Protein AF-A0A849BK76-F1 (afdb_monomer_lite)

Structure (mmCIF, N/CA/C/O backbone):
data_AF-A0A849BK76-F1
#
_entry.id   AF-A0A849BK76-F1
#
loop_
_atom_site.group_PDB
_atom_site.id
_atom_site.type_symbol
_atom_site.label_atom_id
_atom_site.label_alt_id
_atom_site.label_comp_id
_atom_site.label_asym_id
_atom_site.label_entity_id
_atom_site.label_seq_id
_atom_site.pdbx_PDB_ins_code
_atom_site.Cartn_x
_atom_site.Cartn_y
_atom_site.Cartn_z
_atom_site.occupancy
_atom_site.B_iso_or_equiv
_atom_site.auth_seq_id
_atom_site.auth_comp_id
_atom_site.auth_asym_id
_atom_site.auth_atom_id
_atom_site.pdbx_PDB_model_num
ATOM 1 N N . MET A 1 1 ? 75.165 -48.155 9.074 1.00 45.19 1 MET A N 1
ATOM 2 C CA . MET A 1 1 ? 73.741 -47.891 8.763 1.00 45.19 1 MET A CA 1
ATOM 3 C C . MET A 1 1 ? 73.316 -46.591 9.439 1.00 45.19 1 MET A C 1
ATOM 5 O O . MET A 1 1 ? 73.357 -46.555 10.665 1.00 45.19 1 MET A O 1
ATOM 9 N N . PRO A 1 2 ? 72.957 -45.522 8.706 1.00 49.59 2 PRO A N 1
ATOM 10 C CA . PRO A 1 2 ? 72.383 -44.323 9.306 1.00 49.59 2 PRO A CA 1
ATOM 11 C C . PRO A 1 2 ? 70.874 -44.505 9.541 1.00 49.59 2 PRO A C 1
ATOM 13 O O . PRO A 1 2 ? 70.156 -45.048 8.704 1.00 49.59 2 PRO A O 1
ATOM 16 N N . ARG A 1 3 ? 70.403 -44.076 10.715 1.00 56.19 3 ARG A N 1
ATOM 17 C CA . ARG A 1 3 ? 68.996 -44.125 11.145 1.00 56.19 3 ARG A CA 1
ATOM 18 C C . ARG A 1 3 ? 68.209 -43.025 10.409 1.00 56.19 3 ARG A C 1
ATOM 20 O O . ARG A 1 3 ? 68.669 -41.883 10.438 1.00 56.19 3 ARG A O 1
ATOM 27 N N . PRO A 1 4 ? 67.039 -43.298 9.802 1.00 54.47 4 PRO A N 1
ATOM 28 C CA . PRO A 1 4 ? 66.256 -42.246 9.165 1.00 54.47 4 PRO A CA 1
ATOM 29 C C . PRO A 1 4 ? 65.743 -41.271 10.229 1.00 54.47 4 PRO A C 1
ATOM 31 O O . PRO A 1 4 ? 65.090 -41.655 11.206 1.00 54.47 4 PRO A O 1
ATOM 34 N N . THR A 1 5 ? 66.077 -39.996 10.055 1.00 56.41 5 THR A N 1
ATOM 35 C CA . THR A 1 5 ? 65.633 -38.910 10.919 1.00 56.41 5 THR A CA 1
ATOM 36 C C . THR A 1 5 ? 64.123 -38.718 10.723 1.00 56.41 5 THR A C 1
ATOM 38 O O . THR A 1 5 ? 63.630 -38.492 9.622 1.00 56.41 5 THR A O 1
ATOM 41 N N . ARG A 1 6 ? 63.358 -38.808 11.821 1.00 59.00 6 ARG A N 1
ATOM 42 C CA . ARG A 1 6 ? 61.893 -38.620 11.881 1.00 59.00 6 ARG A CA 1
ATOM 43 C C . ARG A 1 6 ? 61.387 -37.170 12.144 1.00 59.00 6 ARG A C 1
ATOM 45 O O . ARG A 1 6 ? 60.250 -37.048 12.601 1.00 59.00 6 ARG A O 1
ATOM 52 N N . PRO A 1 7 ? 62.124 -36.051 11.939 1.00 55.03 7 PRO A N 1
ATOM 53 C CA . PRO A 1 7 ? 61.606 -34.737 12.325 1.00 55.03 7 PRO A CA 1
ATOM 54 C C . PRO A 1 7 ? 60.632 -34.148 11.293 1.00 55.03 7 PRO A C 1
ATOM 56 O O . PRO A 1 7 ? 59.731 -33.409 11.678 1.00 55.03 7 PRO A O 1
ATOM 59 N N . ALA A 1 8 ? 60.762 -34.489 10.006 1.00 57.75 8 ALA A N 1
ATOM 60 C CA . ALA A 1 8 ? 59.938 -33.906 8.942 1.00 57.75 8 ALA A CA 1
ATOM 61 C C . ALA A 1 8 ? 58.469 -34.365 9.008 1.00 57.75 8 ALA A C 1
ATOM 63 O O . ALA A 1 8 ? 57.562 -33.542 8.939 1.00 57.75 8 ALA A O 1
ATOM 64 N N . ALA A 1 9 ? 58.230 -35.660 9.250 1.00 57.16 9 ALA A N 1
ATOM 65 C CA . ALA A 1 9 ? 56.880 -36.224 9.326 1.00 57.16 9 ALA A CA 1
ATOM 66 C C . ALA A 1 9 ? 56.065 -35.688 10.520 1.00 57.16 9 ALA A C 1
ATOM 68 O O . ALA A 1 9 ? 54.867 -35.453 10.401 1.00 57.16 9 ALA A O 1
ATOM 69 N N . ARG A 1 10 ? 56.717 -35.435 11.665 1.00 58.28 10 ARG A N 1
ATOM 70 C CA . ARG A 1 10 ? 56.058 -34.848 12.847 1.00 58.28 10 ARG A CA 1
ATOM 71 C C . ARG A 1 10 ? 55.691 -33.378 12.644 1.00 58.28 10 ARG A C 1
ATOM 73 O O . ARG A 1 10 ? 54.648 -32.948 13.120 1.00 58.28 10 ARG A O 1
ATOM 80 N N . ARG A 1 11 ? 56.527 -32.622 11.926 1.00 59.53 11 ARG A N 1
ATOM 81 C CA . ARG A 1 11 ? 56.252 -31.217 11.588 1.00 59.53 11 ARG A CA 1
ATOM 82 C C . ARG A 1 11 ? 55.105 -31.093 10.584 1.00 59.53 11 ARG A C 1
ATOM 84 O O . ARG A 1 11 ? 54.239 -30.253 10.780 1.00 59.53 11 ARG A O 1
ATOM 91 N N . ALA A 1 12 ? 55.051 -31.968 9.580 1.00 61.03 12 ALA A N 1
ATOM 92 C CA . ALA A 1 12 ? 53.946 -32.003 8.621 1.00 61.03 12 ALA A CA 1
ATOM 93 C C . ALA A 1 12 ? 52.601 -32.344 9.292 1.00 61.03 12 ALA A C 1
ATOM 95 O O . ALA A 1 12 ? 51.606 -31.668 9.049 1.00 61.03 12 ALA A O 1
ATOM 96 N N . ALA A 1 13 ? 52.581 -33.328 10.199 1.00 61.16 13 ALA A N 1
ATOM 97 C CA . ALA A 1 13 ? 51.371 -33.690 10.940 1.00 61.16 13 ALA A CA 1
ATOM 98 C C . ALA A 1 13 ? 50.849 -32.544 11.830 1.00 61.16 13 ALA A C 1
ATOM 100 O O . ALA A 1 13 ? 49.643 -32.329 11.908 1.00 61.16 13 ALA A O 1
ATOM 101 N N . ALA A 1 14 ? 51.747 -31.779 12.459 1.00 62.66 14 ALA A N 1
ATOM 102 C CA . ALA A 1 14 ? 51.371 -30.633 13.287 1.00 62.66 14 ALA A CA 1
ATOM 103 C C . ALA A 1 14 ? 50.731 -29.491 12.473 1.00 62.66 14 ALA A C 1
ATOM 105 O O . ALA A 1 14 ? 49.788 -28.863 12.945 1.00 62.66 14 ALA A O 1
ATOM 106 N N . VAL A 1 15 ? 51.198 -29.253 11.242 1.00 68.25 15 VAL A N 1
ATOM 107 C CA . VAL A 1 15 ? 50.631 -28.225 10.350 1.00 68.25 15 VAL A CA 1
ATOM 108 C C . VAL A 1 15 ? 49.224 -28.602 9.881 1.00 68.25 15 VAL A C 1
ATOM 110 O O . VAL A 1 15 ? 48.335 -27.757 9.892 1.00 68.25 15 VAL A O 1
ATOM 113 N N . VAL A 1 16 ? 48.992 -29.872 9.532 1.00 68.06 16 VAL A N 1
ATOM 114 C CA . VAL A 1 16 ? 47.664 -30.349 9.102 1.00 68.06 16 VAL A CA 1
ATOM 115 C C . VAL A 1 16 ? 46.641 -30.263 10.240 1.00 68.06 16 VAL A C 1
ATOM 117 O O . VAL A 1 16 ? 45.520 -29.812 10.023 1.00 68.06 16 VAL A O 1
ATOM 120 N N . LEU A 1 17 ? 47.033 -30.631 11.464 1.00 63.47 17 LEU A N 1
ATOM 121 C CA . LEU A 1 17 ? 46.175 -30.510 12.650 1.00 63.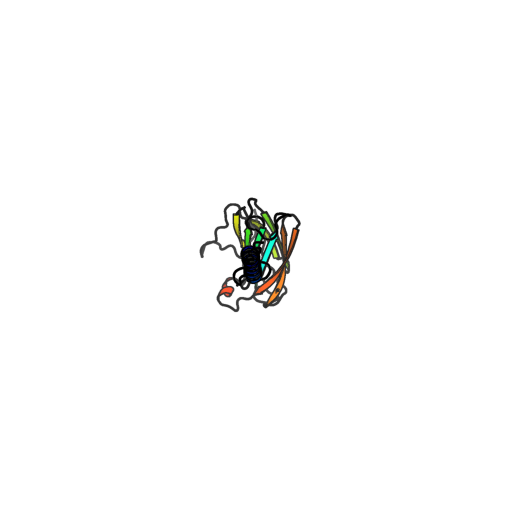47 17 LEU A CA 1
ATOM 122 C C . LEU A 1 17 ? 45.847 -29.051 12.992 1.00 63.47 17 LEU A C 1
ATOM 124 O O . LEU A 1 17 ? 44.704 -28.751 13.327 1.00 63.47 17 LEU A O 1
ATOM 128 N N . ALA A 1 18 ? 46.820 -28.145 12.875 1.00 63.69 18 ALA A N 1
ATOM 129 C CA . ALA A 1 18 ? 46.593 -26.720 13.100 1.00 63.69 18 ALA A CA 1
ATOM 130 C C . ALA A 1 18 ? 45.642 -26.117 12.051 1.00 63.69 18 ALA A C 1
ATOM 132 O O . ALA A 1 18 ? 44.737 -25.368 12.411 1.00 63.69 18 ALA A O 1
ATOM 133 N N . ALA A 1 19 ? 45.794 -26.485 10.775 1.00 61.53 19 ALA A N 1
ATOM 134 C CA . ALA A 1 19 ? 44.896 -26.039 9.713 1.00 61.53 19 ALA A CA 1
ATOM 135 C C . ALA A 1 19 ? 43.460 -26.551 9.925 1.00 61.53 19 ALA A C 1
ATOM 137 O O . ALA A 1 19 ? 42.519 -25.766 9.865 1.00 61.53 19 ALA A O 1
ATOM 138 N N . ALA A 1 20 ? 43.290 -27.834 10.266 1.00 61.75 20 ALA A N 1
ATOM 139 C CA . ALA A 1 20 ? 41.974 -28.412 10.541 1.00 61.75 20 ALA A CA 1
ATOM 140 C C . ALA A 1 20 ? 41.281 -27.766 11.756 1.00 61.75 20 ALA A C 1
ATOM 142 O O . ALA A 1 20 ? 40.073 -27.536 11.724 1.00 61.75 20 ALA A O 1
ATOM 143 N N . ALA A 1 21 ? 42.036 -27.429 12.808 1.00 60.88 21 ALA A N 1
ATOM 144 C CA . ALA A 1 21 ? 41.497 -26.760 13.991 1.00 60.88 21 ALA A CA 1
ATOM 145 C C . ALA A 1 21 ? 41.017 -25.326 13.697 1.00 60.88 21 ALA A C 1
ATOM 147 O O . ALA A 1 21 ? 39.977 -24.921 14.209 1.00 60.88 21 ALA A O 1
ATOM 148 N N . VAL A 1 22 ? 41.734 -24.579 12.847 1.00 61.94 22 VAL A N 1
ATOM 149 C CA . VAL A 1 22 ? 41.325 -23.230 12.411 1.00 61.94 22 VAL A CA 1
ATOM 150 C C . VAL A 1 22 ? 40.095 -23.288 11.499 1.00 61.94 22 VAL A C 1
ATOM 152 O O . VAL A 1 22 ? 39.188 -22.472 11.639 1.00 61.94 22 VAL A O 1
ATOM 155 N N . SER A 1 23 ? 40.010 -24.277 10.604 1.00 61.38 23 SER A N 1
ATOM 156 C CA . SER A 1 23 ? 38.833 -24.460 9.744 1.00 61.38 23 SER A CA 1
ATOM 157 C C . SER A 1 23 ? 37.579 -24.869 10.528 1.00 61.38 23 SER A C 1
ATOM 159 O O . SER A 1 23 ? 36.482 -24.441 10.183 1.00 61.38 23 SER A O 1
ATOM 161 N N . ALA A 1 24 ? 37.726 -25.658 11.599 1.00 60.69 24 ALA A N 1
ATOM 162 C CA . ALA A 1 24 ? 36.603 -26.086 12.435 1.00 60.69 24 ALA A CA 1
ATOM 163 C C . ALA A 1 24 ? 36.059 -24.971 13.349 1.00 60.69 24 ALA A C 1
ATOM 165 O O . ALA A 1 24 ? 34.860 -24.946 13.616 1.00 60.69 24 ALA A O 1
ATOM 166 N N . SER A 1 25 ? 36.898 -24.036 13.813 1.00 57.97 25 SER A N 1
ATOM 167 C CA . SER A 1 25 ? 36.452 -22.922 14.668 1.00 57.97 25 SER A CA 1
ATOM 168 C C . SER A 1 25 ? 35.897 -21.726 13.889 1.00 57.97 25 SER A C 1
ATOM 170 O O . SER A 1 25 ? 35.077 -20.985 14.426 1.00 57.97 25 SER A O 1
ATOM 172 N N . ALA A 1 26 ? 36.281 -21.555 12.621 1.00 58.09 26 ALA A N 1
ATOM 173 C CA . ALA A 1 26 ? 35.718 -20.521 11.750 1.00 58.09 26 ALA A CA 1
ATOM 174 C C . ALA A 1 26 ? 34.307 -20.863 11.223 1.00 58.09 26 ALA A C 1
ATOM 176 O O . ALA A 1 26 ? 33.608 -19.982 10.729 1.00 58.09 26 ALA A O 1
ATOM 177 N N . GLY A 1 27 ? 33.861 -22.119 11.341 1.00 52.53 27 GLY A N 1
ATOM 178 C CA . GLY A 1 27 ? 32.599 -22.586 10.755 1.00 52.53 27 GLY A CA 1
ATOM 179 C C . GLY A 1 27 ? 31.324 -21.972 11.349 1.00 52.53 27 GLY A C 1
ATOM 180 O O . GLY A 1 27 ? 30.325 -21.876 10.643 1.00 52.53 27 GLY A O 1
ATOM 181 N N . CYS A 1 28 ? 31.339 -21.520 12.608 1.00 57.03 28 CYS A N 1
ATOM 182 C CA . CYS A 1 28 ? 30.125 -21.021 13.273 1.00 57.03 28 CYS A CA 1
ATOM 183 C C . CYS A 1 28 ? 29.917 -19.501 13.171 1.00 57.03 28 CYS A C 1
ATOM 185 O O . CYS A 1 28 ? 28.811 -19.038 13.416 1.00 57.03 28 CYS A O 1
ATOM 187 N N . ALA A 1 29 ? 30.948 -18.721 12.832 1.00 53.56 29 ALA A N 1
ATOM 188 C CA . ALA A 1 29 ? 30.872 -17.253 12.843 1.00 53.56 29 ALA A CA 1
ATOM 189 C C . ALA A 1 29 ? 30.749 -16.619 11.446 1.00 53.56 29 ALA A C 1
ATOM 191 O O . ALA A 1 29 ? 30.601 -15.406 11.343 1.00 53.56 29 ALA A O 1
ATOM 192 N N . VAL A 1 30 ? 30.865 -17.413 10.375 1.00 52.59 30 VAL A N 1
ATOM 193 C CA . VAL A 1 30 ? 31.071 -16.891 9.008 1.00 52.59 30 VAL A CA 1
ATOM 194 C C . VAL A 1 30 ? 30.042 -17.425 8.006 1.00 52.59 30 VAL A C 1
ATOM 196 O O . VAL A 1 30 ? 30.068 -17.049 6.840 1.00 52.59 30 VAL A O 1
ATOM 199 N N . SER A 1 31 ? 29.115 -18.289 8.428 1.00 50.88 31 SER A N 1
ATOM 200 C CA . SER A 1 31 ? 28.032 -18.716 7.543 1.00 50.88 31 SER A CA 1
ATOM 201 C C . SER A 1 31 ? 26.845 -17.751 7.674 1.00 50.88 31 SER A C 1
ATOM 203 O O . SER A 1 31 ? 26.227 -17.722 8.744 1.00 50.88 31 SER A O 1
ATOM 205 N N . PRO A 1 32 ? 26.480 -17.003 6.611 1.00 54.31 32 PRO A N 1
ATOM 206 C CA . PRO A 1 32 ? 25.299 -16.130 6.613 1.00 54.31 32 PRO A CA 1
ATOM 207 C C . PRO A 1 32 ? 23.989 -16.910 6.823 1.00 54.31 32 PRO A C 1
ATOM 209 O O . PRO A 1 32 ? 22.949 -16.325 7.087 1.00 54.31 32 PRO A O 1
ATOM 212 N N . VAL A 1 33 ? 24.041 -18.245 6.757 1.00 55.06 33 VAL A N 1
ATOM 213 C CA . VAL A 1 33 ? 22.895 -19.140 6.959 1.00 55.06 33 VAL A CA 1
ATOM 214 C C . VAL A 1 33 ? 22.551 -19.343 8.442 1.00 55.06 33 VAL A C 1
ATOM 216 O O . VAL A 1 33 ? 21.410 -19.653 8.762 1.00 55.06 33 VAL A O 1
ATOM 219 N N . VAL A 1 34 ? 23.512 -19.196 9.363 1.00 57.00 34 VAL A N 1
ATOM 220 C CA . VAL A 1 34 ? 23.305 -19.463 10.809 1.00 57.00 34 VAL A CA 1
ATOM 221 C C . VAL A 1 34 ? 23.488 -18.241 11.703 1.00 57.00 34 VAL A C 1
ATOM 223 O O . VAL A 1 34 ? 23.066 -18.278 12.855 1.00 57.00 34 VAL A O 1
ATOM 226 N N . ASN A 1 35 ? 24.078 -17.160 11.193 1.00 55.25 35 ASN A N 1
ATOM 227 C CA . ASN A 1 35 ? 24.248 -15.914 11.932 1.00 55.25 35 ASN A CA 1
ATOM 228 C C . ASN A 1 35 ? 23.687 -14.745 11.119 1.00 55.25 35 ASN A C 1
ATOM 230 O O . ASN A 1 35 ? 24.451 -13.949 10.578 1.00 55.25 35 ASN A O 1
ATOM 234 N N . GLN A 1 36 ? 22.358 -14.662 11.023 1.00 54.59 36 GLN A N 1
ATOM 235 C CA . GLN A 1 36 ? 21.715 -13.415 10.615 1.00 54.59 36 GLN A CA 1
ATOM 236 C C . GLN A 1 36 ? 22.032 -12.369 11.682 1.00 54.59 36 GLN A C 1
ATOM 238 O O . GLN A 1 36 ? 21.750 -12.576 12.869 1.00 54.59 36 GLN A O 1
ATOM 243 N N . PHE A 1 37 ? 22.658 -11.260 11.294 1.00 60.66 37 PHE A N 1
ATOM 244 C CA . PHE A 1 37 ? 22.825 -10.158 12.231 1.00 60.66 37 PHE A CA 1
ATOM 245 C C . PHE A 1 37 ? 21.435 -9.596 12.542 1.00 60.66 37 PHE A C 1
ATOM 247 O O . PHE A 1 37 ? 20.620 -9.412 11.644 1.00 60.66 37 PHE A O 1
ATOM 254 N N . SER A 1 38 ? 21.143 -9.292 13.810 1.00 60.28 38 SER A N 1
ATOM 255 C CA . SER A 1 38 ? 19.824 -8.767 14.210 1.00 60.28 38 SER A CA 1
ATOM 256 C C . SER A 1 38 ? 19.429 -7.473 13.475 1.00 60.28 38 SER A C 1
ATOM 258 O O . SER A 1 38 ? 18.262 -7.102 13.500 1.00 60.28 38 SER A O 1
ATOM 260 N N . THR A 1 39 ? 20.385 -6.785 12.845 1.00 63.16 39 THR A N 1
ATOM 261 C CA . THR A 1 39 ? 20.191 -5.584 12.018 1.00 63.16 39 THR A CA 1
ATOM 262 C C . THR A 1 39 ? 19.798 -5.878 10.568 1.00 63.16 39 THR A C 1
ATOM 264 O O . THR A 1 39 ? 19.429 -4.955 9.855 1.00 63.16 39 THR A O 1
ATOM 267 N N . GLU A 1 40 ? 19.918 -7.126 10.113 1.00 65.56 40 GLU A N 1
ATOM 268 C CA . GLU A 1 40 ? 19.526 -7.568 8.764 1.00 65.56 40 GLU A CA 1
ATOM 269 C C . GLU A 1 40 ? 18.094 -8.117 8.733 1.00 65.56 40 GLU A C 1
ATOM 271 O O . GLU A 1 40 ? 17.515 -8.258 7.658 1.00 65.56 40 GLU A O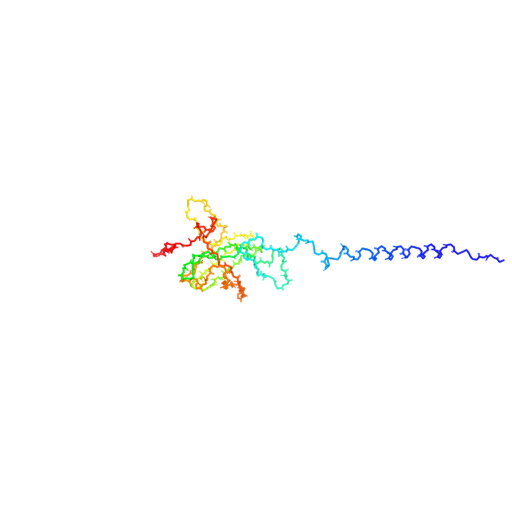 1
ATOM 276 N N . LEU A 1 41 ? 17.512 -8.398 9.907 1.00 65.81 41 LEU A N 1
ATOM 277 C CA . LEU A 1 41 ? 16.113 -8.786 10.037 1.00 65.81 41 LEU A CA 1
ATOM 278 C C . LEU A 1 41 ? 15.228 -7.626 9.575 1.00 65.81 41 LEU A C 1
ATOM 280 O O . LEU A 1 41 ? 15.093 -6.618 10.271 1.00 65.81 41 LEU A O 1
ATOM 284 N N . GLN A 1 42 ? 14.626 -7.787 8.397 1.00 62.84 42 GLN A N 1
ATOM 285 C CA . GLN A 1 42 ? 13.631 -6.864 7.869 1.00 62.84 42 GLN A CA 1
ATOM 286 C C . GLN A 1 42 ? 12.373 -6.966 8.740 1.00 62.84 42 GLN A C 1
ATOM 288 O O . GLN A 1 42 ? 11.560 -7.875 8.603 1.00 62.84 42 GLN A O 1
ATOM 293 N N . TYR A 1 43 ? 12.251 -6.053 9.698 1.00 66.94 43 TYR A N 1
ATOM 294 C CA . TYR A 1 43 ? 11.035 -5.824 10.470 1.00 66.94 43 TYR A CA 1
ATOM 295 C C . TYR A 1 43 ? 10.429 -4.486 10.037 1.00 66.94 43 TYR A C 1
ATOM 297 O O . TYR A 1 43 ? 11.150 -3.597 9.586 1.00 66.94 43 TYR A O 1
ATOM 305 N N . ALA A 1 44 ? 9.111 -4.334 10.166 1.00 67.25 44 ALA A N 1
ATOM 306 C CA . ALA A 1 44 ? 8.420 -3.062 9.993 1.00 67.25 44 ALA A CA 1
ATOM 307 C C . ALA A 1 44 ? 8.317 -2.355 11.354 1.00 67.25 44 ALA A C 1
ATOM 309 O O . ALA A 1 44 ? 7.394 -2.653 12.106 1.00 67.25 44 ALA A O 1
ATOM 310 N N . PRO A 1 45 ? 9.231 -1.434 11.730 1.00 72.44 45 PRO A N 1
ATOM 311 C CA . PRO A 1 45 ? 9.115 -0.665 12.970 1.00 72.44 45 PRO A CA 1
ATOM 312 C C . PRO A 1 45 ? 8.059 0.447 12.853 1.00 72.44 45 PRO A C 1
ATOM 314 O O . PRO A 1 45 ? 8.295 1.578 13.269 1.00 72.44 45 PRO A O 1
ATOM 317 N N . SER A 1 46 ? 6.921 0.140 12.238 1.00 83.12 46 SER A N 1
ATOM 318 C CA . SER A 1 46 ? 5.825 1.064 11.980 1.00 83.12 46 SER A CA 1
ATOM 319 C C . SER A 1 46 ? 4.488 0.382 12.251 1.00 83.12 46 SER A C 1
ATOM 321 O O . SER A 1 46 ? 4.435 -0.842 12.365 1.00 83.12 46 SER A O 1
ATOM 323 N N . ASP A 1 47 ? 3.430 1.178 12.367 1.00 89.75 47 ASP A N 1
ATOM 324 C CA . ASP A 1 47 ? 2.086 0.672 12.657 1.00 89.75 47 ASP A CA 1
ATOM 325 C C . ASP A 1 47 ? 1.425 0.049 11.415 1.00 89.75 47 ASP A C 1
ATOM 327 O O . ASP A 1 47 ? 0.495 -0.746 11.544 1.00 89.75 47 ASP A O 1
ATOM 331 N N . GLY A 1 48 ? 1.915 0.379 10.215 1.00 91.62 48 GLY A N 1
ATOM 332 C CA . GLY A 1 48 ? 1.513 -0.245 8.961 1.00 91.62 48 GLY A CA 1
ATOM 333 C C . GLY A 1 48 ? 2.386 -1.428 8.550 1.00 91.62 48 GLY A C 1
ATOM 334 O O . GLY A 1 48 ? 3.496 -1.648 9.042 1.00 91.62 48 GLY A O 1
ATOM 335 N N . VAL A 1 49 ? 1.885 -2.181 7.578 1.00 93.38 49 VAL A N 1
ATOM 336 C CA . VAL A 1 49 ? 2.549 -3.372 7.039 1.00 93.38 49 VAL A CA 1
ATOM 337 C C . VAL A 1 49 ? 3.442 -3.034 5.844 1.00 93.38 49 VAL A C 1
ATOM 339 O O . VAL A 1 49 ? 3.328 -1.979 5.215 1.00 93.38 49 VAL A O 1
ATOM 342 N N . GLN A 1 50 ? 4.380 -3.929 5.545 1.00 91.88 50 GLN A N 1
ATOM 343 C CA . GLN A 1 50 ? 5.243 -3.847 4.369 1.00 91.88 50 GLN A CA 1
ATOM 344 C C . GLN A 1 50 ? 4.984 -5.052 3.470 1.00 91.88 50 GLN A C 1
ATOM 346 O O . GLN A 1 50 ? 4.784 -6.160 3.963 1.00 91.88 50 GLN A O 1
ATOM 351 N N . ALA A 1 51 ? 5.035 -4.833 2.162 1.00 91.25 51 ALA A N 1
ATOM 352 C CA . ALA A 1 51 ? 4.967 -5.883 1.155 1.00 91.25 51 ALA A CA 1
ATOM 353 C C . ALA A 1 51 ? 5.837 -5.491 -0.050 1.00 91.25 51 ALA A C 1
ATOM 355 O O . ALA A 1 51 ? 6.435 -4.407 -0.068 1.00 91.25 51 ALA A O 1
ATOM 356 N N . TYR A 1 52 ? 5.948 -6.362 -1.046 1.00 90.00 52 TYR A N 1
ATOM 357 C CA . TYR A 1 52 ? 6.633 -6.037 -2.293 1.00 90.00 52 TYR A CA 1
ATOM 358 C C . TYR A 1 52 ? 6.116 -6.879 -3.458 1.00 90.00 52 TYR A C 1
ATOM 360 O O . TYR A 1 52 ? 5.639 -7.996 -3.264 1.00 90.00 52 TYR A O 1
ATOM 368 N N . PHE A 1 53 ? 6.267 -6.339 -4.664 1.00 86.44 53 PHE A N 1
ATOM 369 C CA 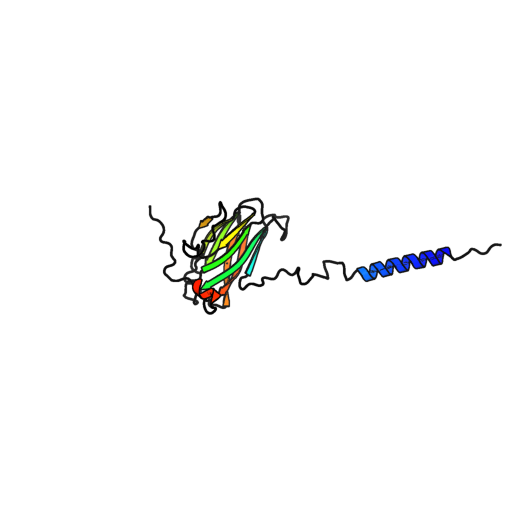. PHE A 1 53 ? 6.157 -7.068 -5.920 1.00 86.44 53 PHE A CA 1
ATOM 370 C C . PHE A 1 53 ? 7.551 -7.265 -6.510 1.00 86.44 53 PHE A C 1
ATOM 372 O O . PHE A 1 53 ? 8.246 -6.267 -6.724 1.00 86.44 53 PHE A O 1
ATOM 379 N N . PRO A 1 54 ? 7.972 -8.500 -6.816 1.00 80.12 54 PRO A N 1
ATOM 380 C CA . PRO A 1 54 ? 9.126 -8.702 -7.678 1.00 80.12 54 PRO A CA 1
ATOM 381 C C . PRO A 1 54 ? 8.770 -8.244 -9.100 1.00 80.12 54 PRO A C 1
ATOM 383 O O . PRO A 1 54 ? 7.789 -8.702 -9.680 1.00 80.12 54 PRO A O 1
ATOM 386 N N . LEU A 1 55 ? 9.565 -7.334 -9.662 1.00 73.88 55 LEU A N 1
ATOM 387 C CA . LEU A 1 55 ? 9.425 -6.825 -11.036 1.00 73.88 55 LEU A CA 1
ATOM 388 C C . LEU A 1 55 ? 10.284 -7.617 -12.041 1.00 73.88 55 LEU A C 1
ATOM 390 O O . LEU A 1 55 ? 10.271 -7.344 -13.237 1.00 73.88 55 LEU A O 1
ATOM 394 N N . SER A 1 56 ? 11.045 -8.603 -11.560 1.00 68.75 56 SER A N 1
ATOM 395 C CA . SER A 1 56 ? 11.901 -9.488 -12.348 1.00 68.75 56 SER A CA 1
ATOM 396 C C . SER A 1 56 ? 11.684 -10.931 -11.898 1.00 68.75 56 SER A C 1
ATOM 398 O O . SER A 1 56 ? 11.776 -11.230 -10.710 1.00 68.75 56 SER A O 1
ATOM 400 N N . GLU A 1 57 ? 11.430 -11.844 -12.843 1.00 61.28 57 GLU A N 1
ATOM 401 C CA . GLU A 1 57 ? 11.225 -13.275 -12.552 1.00 61.28 57 GLU A CA 1
ATOM 402 C C . GLU A 1 57 ? 12.465 -13.952 -11.941 1.00 61.28 57 GLU A C 1
ATOM 404 O O . GLU A 1 57 ? 12.367 -15.043 -11.379 1.00 61.28 57 GLU A O 1
ATOM 409 N N . THR A 1 58 ? 13.643 -13.333 -12.070 1.00 57.72 58 THR A N 1
ATOM 410 C CA . THR A 1 58 ? 14.922 -13.891 -11.609 1.00 57.72 58 THR A CA 1
ATOM 411 C C . THR A 1 58 ? 15.421 -13.334 -10.281 1.00 57.72 58 THR A C 1
ATOM 413 O O . THR A 1 58 ? 16.385 -13.886 -9.750 1.00 57.72 58 THR A O 1
ATOM 416 N N . ASP A 1 59 ? 14.791 -12.292 -9.734 1.00 54.56 59 ASP A N 1
ATOM 417 C CA . ASP A 1 59 ? 15.306 -11.571 -8.568 1.00 54.56 59 ASP A CA 1
ATOM 418 C C . ASP A 1 59 ? 14.294 -11.584 -7.413 1.00 54.56 59 ASP A C 1
ATOM 420 O O . ASP A 1 59 ? 13.297 -10.862 -7.416 1.00 54.56 59 ASP A O 1
ATOM 424 N N . GLU A 1 60 ? 14.573 -12.401 -6.395 1.00 55.84 60 GLU A N 1
ATOM 425 C CA . GLU A 1 60 ? 13.947 -12.266 -5.078 1.00 55.84 60 GLU A CA 1
ATOM 426 C C . GLU A 1 60 ? 14.531 -11.028 -4.377 1.00 55.84 60 GLU A C 1
ATOM 428 O O . GLU A 1 60 ? 15.750 -10.887 -4.309 1.00 55.84 60 GLU A O 1
ATOM 433 N N . GLU A 1 61 ? 13.650 -10.141 -3.896 1.00 54.19 61 GLU A N 1
ATOM 434 C CA . GLU A 1 61 ? 13.909 -8.991 -3.010 1.00 54.19 61 GLU A CA 1
ATOM 435 C C . GLU A 1 61 ? 15.338 -8.401 -3.118 1.00 54.19 61 GLU A C 1
ATOM 437 O O . GLU A 1 61 ? 16.212 -8.636 -2.281 1.00 54.19 61 GLU A O 1
ATOM 442 N N . GLY A 1 62 ? 15.593 -7.634 -4.184 1.00 56.59 62 GLY A N 1
ATOM 443 C CA . GLY A 1 62 ? 16.887 -7.012 -4.469 1.00 56.59 62 GLY A CA 1
ATOM 444 C C . GLY A 1 62 ? 16.747 -5.539 -4.867 1.00 56.59 62 GLY A C 1
ATOM 445 O O . GLY A 1 62 ? 15.705 -5.133 -5.376 1.00 56.59 62 GLY A O 1
ATOM 446 N N . PRO A 1 63 ? 17.775 -4.700 -4.635 1.00 58.53 63 PRO A N 1
ATOM 447 C CA . PRO A 1 63 ? 17.711 -3.290 -4.993 1.00 58.53 63 PRO A CA 1
ATOM 448 C C . PRO A 1 63 ? 17.612 -3.118 -6.511 1.00 58.53 63 PRO A C 1
ATOM 450 O O . PRO A 1 63 ? 18.524 -3.482 -7.256 1.00 58.53 63 PRO A O 1
ATOM 453 N N . GLY A 1 64 ? 16.549 -2.462 -6.954 1.00 65.81 64 GLY A N 1
ATOM 454 C CA . GLY A 1 64 ? 16.307 -2.130 -8.352 1.00 65.81 64 GLY A CA 1
ATOM 455 C C . GLY A 1 64 ? 15.423 -3.106 -9.116 1.00 65.81 64 GLY A C 1
ATOM 456 O O . GLY A 1 64 ? 15.372 -2.994 -10.342 1.00 65.81 64 GLY A O 1
ATOM 457 N N . THR A 1 65 ? 14.793 -4.061 -8.432 1.00 74.31 65 THR A N 1
ATOM 458 C CA . THR A 1 65 ? 14.004 -5.130 -9.055 1.00 74.31 65 THR A CA 1
ATOM 459 C C . THR A 1 65 ? 12.625 -5.312 -8.427 1.00 74.31 65 THR A C 1
ATOM 461 O O . THR A 1 65 ? 11.982 -6.325 -8.701 1.00 74.31 65 THR A O 1
ATOM 464 N N . ALA A 1 66 ? 12.149 -4.383 -7.591 1.00 84.19 66 ALA A N 1
ATOM 465 C CA . ALA A 1 66 ? 10.887 -4.546 -6.881 1.00 84.19 66 ALA A CA 1
ATOM 466 C C . ALA A 1 66 ? 10.098 -3.241 -6.720 1.00 84.19 66 ALA A C 1
ATOM 468 O O . ALA A 1 66 ? 10.637 -2.173 -6.425 1.00 84.19 66 ALA A O 1
ATOM 469 N N . LEU A 1 67 ? 8.773 -3.350 -6.810 1.00 91.50 67 LEU A N 1
ATOM 470 C CA . LEU A 1 67 ? 7.909 -2.327 -6.245 1.00 91.50 67 LEU A CA 1
ATOM 471 C C . LEU A 1 67 ? 7.718 -2.642 -4.765 1.00 91.50 67 LEU A C 1
ATOM 473 O O . LEU A 1 67 ? 7.179 -3.681 -4.388 1.00 91.50 67 LEU A O 1
ATOM 477 N N . LEU A 1 68 ? 8.146 -1.721 -3.921 1.00 92.81 68 LEU A N 1
ATOM 478 C CA . LEU A 1 68 ? 8.110 -1.850 -2.478 1.00 92.81 68 LEU A CA 1
ATOM 479 C C . LEU A 1 68 ? 6.885 -1.116 -1.926 1.00 92.81 68 LEU A C 1
ATOM 481 O O . LEU A 1 68 ? 6.726 0.087 -2.128 1.00 92.81 68 LEU A O 1
ATOM 485 N N . VAL A 1 69 ? 6.050 -1.825 -1.172 1.00 93.81 69 VAL A N 1
ATOM 486 C CA . VAL A 1 69 ? 4.918 -1.255 -0.435 1.00 93.81 69 VAL A CA 1
ATOM 487 C C . VAL A 1 69 ? 5.366 -1.026 1.002 1.00 93.81 69 VAL A C 1
ATOM 489 O O . VAL A 1 69 ? 5.881 -1.939 1.662 1.00 93.81 69 VAL A O 1
ATOM 492 N N . ARG A 1 70 ? 5.240 0.208 1.489 1.00 92.94 70 ARG A N 1
ATOM 493 C CA . ARG A 1 70 ? 5.770 0.620 2.792 1.00 92.94 70 ARG A CA 1
ATOM 494 C C . ARG A 1 70 ? 4.701 1.287 3.640 1.00 92.94 70 ARG A C 1
ATOM 496 O O . ARG A 1 70 ? 4.020 2.196 3.177 1.00 92.94 70 ARG A O 1
ATOM 503 N N . ASN A 1 71 ? 4.634 0.863 4.902 1.00 93.69 71 ASN A N 1
ATOM 504 C CA . ASN A 1 71 ? 3.755 1.417 5.927 1.00 93.69 71 ASN A CA 1
ATOM 505 C C . ASN A 1 71 ? 2.284 1.502 5.484 1.00 93.69 71 ASN A C 1
ATOM 507 O O . ASN A 1 71 ? 1.641 2.537 5.644 1.00 93.69 71 ASN A O 1
ATOM 511 N N . LEU A 1 72 ? 1.778 0.426 4.879 1.00 95.81 72 LEU A N 1
ATOM 512 C CA . LEU A 1 72 ? 0.394 0.355 4.437 1.00 95.81 72 LEU A CA 1
ATOM 513 C C . LEU A 1 72 ? -0.525 0.194 5.653 1.00 95.81 72 LEU A C 1
ATOM 515 O O . LEU A 1 72 ? -0.335 -0.726 6.450 1.00 95.81 72 LEU A O 1
ATOM 519 N N . LEU A 1 73 ? -1.500 1.084 5.802 1.00 95.88 73 LEU A N 1
ATOM 520 C CA . LEU A 1 73 ? -2.470 1.074 6.898 1.00 95.88 73 LEU A CA 1
ATOM 521 C C . LEU A 1 73 ? -3.747 1.816 6.495 1.00 95.88 73 LEU A C 1
ATOM 523 O O . LEU A 1 73 ? -3.720 2.693 5.632 1.00 95.88 73 LEU A O 1
ATOM 527 N N . LEU A 1 74 ? -4.861 1.488 7.139 1.00 96.75 74 LEU A N 1
ATOM 528 C CA . LEU A 1 74 ? -6.125 2.211 7.011 1.00 96.75 74 LEU A CA 1
ATOM 529 C C . LEU A 1 74 ? -6.364 3.045 8.270 1.00 96.75 74 LEU A C 1
ATOM 531 O O . LEU A 1 74 ? -6.102 2.576 9.375 1.00 96.75 74 LEU A O 1
ATOM 535 N N . ILE A 1 75 ? -6.891 4.260 8.123 1.00 95.69 75 ILE A N 1
ATOM 536 C CA . ILE A 1 75 ? -7.316 5.093 9.259 1.00 95.69 75 ILE A CA 1
ATOM 537 C C . ILE A 1 75 ? -8.796 5.419 9.102 1.00 95.69 75 ILE A C 1
ATOM 539 O O . ILE A 1 75 ? -9.188 6.037 8.113 1.00 95.69 75 ILE A O 1
ATOM 543 N N . GLY A 1 76 ? -9.601 5.025 10.089 1.00 94.44 76 GLY A N 1
ATOM 544 C CA . GLY A 1 76 ? -11.042 5.274 10.151 1.00 94.44 76 GLY A CA 1
ATOM 545 C C . GLY A 1 76 ? -11.560 5.283 11.597 1.00 94.44 76 GLY A C 1
ATOM 546 O O . GLY A 1 76 ? -10.883 4.794 12.502 1.00 94.44 76 GLY A O 1
ATOM 547 N N . PRO A 1 77 ? -12.728 5.884 11.871 1.00 88.81 77 PRO A N 1
ATOM 548 C CA . PRO A 1 77 ? -13.208 6.059 13.241 1.00 88.81 77 PRO A CA 1
ATOM 549 C C . PRO A 1 77 ? -13.789 4.771 13.847 1.00 88.81 77 PRO A C 1
ATOM 551 O O . PRO A 1 77 ? -13.563 4.501 15.028 1.00 88.81 77 PRO A O 1
ATOM 554 N N . GLU A 1 78 ? -14.531 3.994 13.054 1.00 87.81 78 GLU A N 1
ATOM 555 C CA . GLU A 1 78 ? -15.330 2.837 13.481 1.00 87.81 78 GLU A CA 1
ATOM 556 C C . GLU A 1 78 ? -15.769 1.980 12.274 1.00 87.81 78 GLU A C 1
ATOM 558 O O . GLU A 1 78 ? -15.542 2.375 11.133 1.00 87.81 78 GLU A O 1
ATOM 563 N N . GLU A 1 79 ? -16.395 0.824 12.527 1.00 87.50 79 GLU A N 1
ATOM 564 C CA . GLU A 1 79 ? -16.767 -0.198 11.523 1.00 87.50 79 GLU A CA 1
ATOM 565 C C . GLU A 1 79 ? -17.620 0.327 10.367 1.00 87.50 79 GLU A C 1
ATOM 567 O O . GLU A 1 79 ? -17.309 0.099 9.197 1.00 87.50 79 GLU A O 1
ATOM 572 N N . ASP A 1 80 ? -18.667 1.075 10.706 1.00 89.00 80 ASP A N 1
ATOM 573 C CA . ASP A 1 80 ? -19.601 1.667 9.746 1.00 89.00 80 ASP A CA 1
ATOM 574 C C . ASP A 1 80 ? -19.111 3.024 9.205 1.00 89.00 80 ASP A C 1
ATOM 576 O O . ASP A 1 80 ? -19.844 3.717 8.501 1.00 89.00 80 ASP A O 1
ATOM 580 N N . GLY A 1 81 ? -17.897 3.442 9.576 1.00 90.38 81 GLY A N 1
ATOM 581 C CA . GLY A 1 81 ? -17.315 4.722 9.195 1.00 90.38 81 GLY A CA 1
ATOM 582 C C .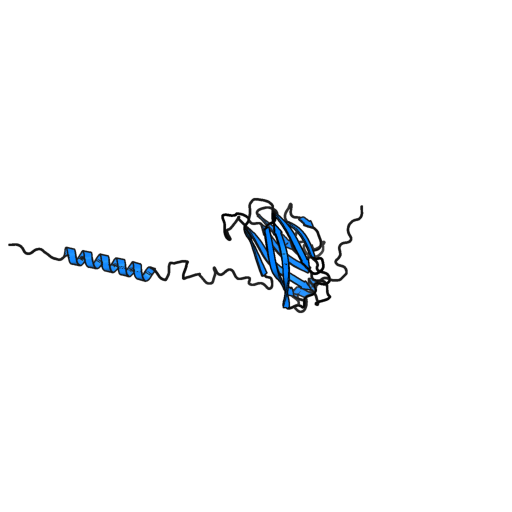 GLY A 1 81 ? -16.413 4.641 7.959 1.00 90.38 81 GLY A C 1
ATOM 583 O O . GLY A 1 81 ? -15.991 3.553 7.548 1.00 90.38 81 GLY A O 1
ATOM 584 N N . PRO A 1 82 ? -16.061 5.804 7.382 1.00 94.38 82 PRO A N 1
ATOM 585 C CA . PRO A 1 82 ? -15.106 5.866 6.291 1.00 94.38 82 PRO A CA 1
ATOM 586 C C . PRO A 1 82 ? -13.678 5.598 6.791 1.00 94.38 82 PRO A C 1
ATOM 588 O O . PRO A 1 82 ? -13.271 6.123 7.831 1.00 94.38 82 PRO A O 1
ATOM 591 N N . ALA A 1 83 ? -12.886 4.844 6.029 1.00 95.00 83 ALA A N 1
ATOM 592 C CA . ALA A 1 83 ? -11.465 4.627 6.293 1.00 95.00 83 ALA A CA 1
ATOM 593 C C . ALA A 1 83 ? -10.613 4.903 5.053 1.00 95.00 83 ALA A C 1
ATOM 595 O O . ALA A 1 83 ? -10.920 4.427 3.962 1.00 95.00 83 ALA A O 1
ATOM 596 N N . ARG A 1 84 ? -9.522 5.657 5.211 1.00 95.62 84 ARG A N 1
ATOM 597 C CA . ARG A 1 84 ? -8.611 6.004 4.110 1.00 95.62 84 ARG A CA 1
ATOM 598 C C . ARG A 1 84 ? -7.334 5.189 4.187 1.00 95.62 84 ARG A C 1
ATOM 600 O O . ARG A 1 84 ? -6.795 4.981 5.273 1.00 95.62 84 ARG A O 1
ATOM 607 N N . LEU A 1 85 ? -6.863 4.740 3.029 1.00 96.44 85 LEU A N 1
ATOM 608 C CA . LEU A 1 85 ? -5.602 4.029 2.887 1.00 96.44 85 LEU A CA 1
ATOM 609 C C . LEU A 1 85 ? -4.440 5.018 2.878 1.00 96.44 85 LEU A C 1
ATOM 611 O O . LEU A 1 85 ? -4.435 5.985 2.114 1.00 96.44 85 LEU A O 1
ATOM 615 N N . TYR A 1 86 ? -3.438 4.726 3.693 1.00 95.50 86 TYR A N 1
ATOM 616 C CA . TYR A 1 86 ? -2.173 5.439 3.772 1.00 95.50 86 TYR A CA 1
ATOM 617 C C . TYR A 1 86 ? -1.022 4.465 3.547 1.00 95.50 86 TYR A C 1
ATOM 619 O O . TYR A 1 86 ? -1.136 3.268 3.807 1.00 95.50 86 TYR A O 1
ATOM 627 N N . GLY A 1 87 ? 0.095 4.990 3.060 1.00 94.62 87 GLY A N 1
ATOM 628 C CA . GLY A 1 87 ? 1.304 4.221 2.798 1.00 94.62 87 GLY A CA 1
ATOM 629 C C . GLY A 1 87 ? 2.188 4.923 1.784 1.00 94.62 87 GLY A C 1
ATOM 630 O O . GLY A 1 87 ? 1.957 6.078 1.434 1.00 94.62 87 GLY A O 1
ATOM 631 N N . VAL A 1 88 ? 3.214 4.229 1.309 1.00 94.50 88 VAL A N 1
ATOM 632 C CA . VAL A 1 88 ? 4.089 4.712 0.238 1.00 94.50 88 VAL A CA 1
ATOM 633 C C . VAL A 1 88 ? 4.393 3.558 -0.705 1.00 94.50 88 VAL A C 1
ATOM 635 O O . VAL A 1 88 ? 4.759 2.466 -0.262 1.00 94.50 88 VAL A O 1
ATOM 638 N N . LEU A 1 89 ? 4.275 3.819 -2.003 1.00 95.38 89 LEU A N 1
ATOM 639 C CA . LEU A 1 89 ? 4.790 2.945 -3.048 1.00 95.38 89 LEU A CA 1
ATOM 640 C C . LEU A 1 89 ? 6.174 3.443 -3.455 1.00 95.38 89 LEU A C 1
ATOM 642 O O . LEU A 1 89 ? 6.335 4.612 -3.797 1.00 95.38 89 LEU A O 1
ATOM 646 N N . VAL A 1 90 ? 7.178 2.575 -3.401 1.00 94.56 90 VAL A N 1
ATOM 647 C CA . VAL A 1 90 ? 8.557 2.899 -3.774 1.00 94.56 90 VAL A CA 1
ATOM 648 C C . VAL A 1 90 ? 8.944 2.026 -4.956 1.00 94.56 90 VAL A C 1
ATOM 650 O O . VAL A 1 90 ? 9.099 0.814 -4.812 1.00 94.56 90 VAL A O 1
ATOM 653 N N . ASN A 1 91 ? 9.094 2.644 -6.124 1.00 93.94 91 ASN A N 1
ATOM 654 C CA . ASN A 1 91 ? 9.561 1.966 -7.322 1.00 93.94 91 ASN A CA 1
ATOM 655 C C . ASN A 1 91 ? 11.072 2.121 -7.404 1.00 93.94 91 ASN A C 1
ATOM 657 O O . ASN A 1 91 ? 11.597 3.180 -7.762 1.00 93.94 91 ASN A O 1
ATOM 661 N N . ASP A 1 92 ? 11.780 1.059 -7.042 1.00 89.44 92 ASP A N 1
ATOM 662 C CA . ASP A 1 92 ? 13.227 1.061 -7.122 1.00 89.44 92 ASP A CA 1
ATOM 663 C C . ASP A 1 92 ? 13.740 0.722 -8.524 1.00 89.44 92 ASP A C 1
ATOM 665 O O . ASP A 1 92 ? 14.937 0.854 -8.745 1.00 89.44 92 ASP A O 1
ATOM 669 N N . SER A 1 93 ? 12.888 0.341 -9.475 1.00 88.44 93 SER A N 1
ATOM 670 C CA . SER A 1 93 ? 13.304 -0.098 -10.806 1.00 88.44 93 SER A CA 1
ATOM 671 C C . SER A 1 93 ? 13.701 1.065 -11.728 1.00 88.44 93 SER A C 1
ATOM 673 O O . SER A 1 93 ? 13.775 2.232 -11.326 1.00 88.44 93 SER A O 1
ATOM 675 N N . LEU A 1 94 ? 14.064 0.734 -12.970 1.00 90.81 94 LEU A N 1
ATOM 676 C CA . LEU A 1 94 ? 14.399 1.709 -14.014 1.00 90.81 94 LEU A CA 1
ATOM 677 C C . LEU A 1 94 ? 13.214 2.071 -14.911 1.00 90.81 94 LEU A C 1
ATOM 679 O O . LEU A 1 94 ? 13.351 2.989 -15.719 1.00 90.81 94 LEU A O 1
ATOM 683 N N . ASP A 1 95 ? 12.085 1.394 -14.742 1.00 91.75 95 ASP A N 1
ATOM 684 C CA . ASP A 1 95 ? 10.890 1.571 -15.552 1.00 91.75 95 ASP A CA 1
ATOM 685 C C . ASP A 1 95 ? 9.760 2.126 -14.683 1.00 91.75 95 ASP A C 1
ATOM 687 O O . ASP A 1 95 ? 9.747 1.959 -13.465 1.00 91.75 95 ASP A O 1
ATOM 691 N N . GLU A 1 96 ? 8.828 2.844 -15.298 1.00 95.00 96 GLU A N 1
ATOM 692 C CA . GLU A 1 96 ? 7.589 3.245 -14.635 1.00 95.00 96 GLU A CA 1
ATOM 693 C C . GLU A 1 96 ? 6.703 2.019 -14.398 1.00 95.00 96 GLU A C 1
ATOM 695 O O . GLU A 1 96 ? 6.667 1.109 -15.227 1.00 95.00 96 GLU A O 1
ATOM 700 N N . VAL A 1 97 ? 5.984 2.008 -13.277 1.00 95.38 97 VAL A N 1
ATOM 701 C CA . VAL A 1 97 ? 4.991 0.972 -12.978 1.00 95.38 97 VAL A CA 1
ATOM 702 C C . VAL A 1 97 ? 3.650 1.605 -12.646 1.00 95.38 97 VAL A C 1
ATOM 704 O O . VAL A 1 97 ? 3.595 2.685 -12.053 1.00 95.38 97 VAL A O 1
ATOM 707 N N . VAL A 1 98 ? 2.574 0.906 -12.995 1.00 96.88 98 VAL A N 1
ATOM 708 C CA . VAL A 1 98 ? 1.199 1.296 -12.678 1.00 96.88 98 VAL A CA 1
ATOM 709 C C . VAL A 1 98 ? 0.600 0.234 -11.769 1.00 96.88 98 VAL A C 1
ATOM 711 O O . VAL A 1 98 ? 0.700 -0.962 -12.047 1.00 96.88 98 VAL A O 1
ATOM 714 N N . VAL A 1 99 ? 0.015 0.678 -10.659 1.00 97.38 99 VAL A N 1
ATOM 715 C CA . VAL A 1 99 ? -0.545 -0.194 -9.625 1.00 97.38 99 VAL A CA 1
ATOM 716 C C . VAL A 1 99 ? -2.023 0.094 -9.478 1.00 97.38 99 VAL A C 1
ATOM 718 O O . VAL A 1 99 ? -2.406 1.198 -9.090 1.00 97.38 99 VAL A O 1
ATOM 721 N N . GLU A 1 100 ? -2.846 -0.915 -9.722 1.00 97.81 100 GLU A N 1
ATOM 722 C CA . GLU A 1 100 ? -4.264 -0.867 -9.386 1.00 97.81 100 GLU A CA 1
ATOM 723 C C . GLU A 1 100 ? -4.437 -1.307 -7.930 1.00 97.81 100 GLU A C 1
ATOM 725 O O . GLU A 1 100 ? -3.914 -2.341 -7.515 1.00 97.81 100 GLU A O 1
ATOM 730 N N . ILE A 1 101 ? -5.169 -0.531 -7.140 1.00 98.12 101 ILE A N 1
ATOM 731 C CA . ILE A 1 101 ? -5.446 -0.790 -5.728 1.00 98.12 101 ILE A CA 1
ATOM 732 C C . ILE A 1 101 ? -6.954 -0.938 -5.562 1.00 98.12 101 ILE A C 1
ATOM 734 O O . ILE A 1 101 ? -7.723 -0.121 -6.067 1.00 98.12 101 ILE A O 1
ATOM 738 N N . SER A 1 102 ? -7.388 -1.955 -4.824 1.00 98.00 102 SER A N 1
ATOM 739 C CA . SER A 1 102 ? -8.792 -2.150 -4.469 1.00 98.00 102 SER A CA 1
ATOM 740 C C . SER A 1 102 ? -8.959 -2.742 -3.073 1.00 98.00 102 SER A C 1
ATOM 742 O O . SER A 1 102 ? -8.049 -3.361 -2.521 1.00 98.00 102 SER A O 1
ATOM 744 N N . GLY A 1 103 ? -10.130 -2.536 -2.478 1.00 97.00 103 GLY A N 1
ATOM 745 C CA . GLY A 1 103 ? -10.459 -3.038 -1.150 1.00 97.00 103 GLY A CA 1
ATOM 746 C C . GLY A 1 103 ? -11.964 -2.999 -0.872 1.00 97.00 103 GLY A C 1
ATOM 747 O O . GLY A 1 103 ? -12.761 -2.686 -1.763 1.00 97.00 103 GLY A O 1
ATOM 748 N N . PRO A 1 104 ? -12.384 -3.332 0.359 1.00 94.75 104 PRO A N 1
ATOM 749 C CA . PRO A 1 104 ? -13.782 -3.235 0.758 1.00 94.75 104 PRO A CA 1
ATOM 750 C C . PRO A 1 104 ? -14.277 -1.784 0.753 1.00 94.75 104 PRO A C 1
ATOM 752 O O . PRO A 1 104 ? -13.508 -0.832 0.626 1.00 94.75 104 PRO A O 1
ATOM 755 N N . GLY A 1 105 ? -15.596 -1.612 0.860 1.00 93.00 105 GLY A N 1
ATOM 756 C CA . GLY A 1 105 ? -16.201 -0.282 0.977 1.00 93.00 105 GLY A CA 1
ATOM 757 C C . GLY A 1 105 ? -16.052 0.610 -0.257 1.00 93.00 105 GLY A C 1
ATOM 758 O O . GLY A 1 105 ? -16.226 1.816 -0.145 1.00 93.00 105 GLY A O 1
ATOM 759 N N . GLY A 1 106 ? -15.708 0.052 -1.422 1.00 93.69 106 GLY A N 1
ATOM 760 C CA . GLY A 1 106 ? -15.514 0.825 -2.654 1.00 93.69 106 GLY A CA 1
ATOM 761 C C . GLY A 1 106 ? -14.131 1.466 -2.803 1.00 93.69 106 GLY A C 1
ATOM 762 O O . GLY A 1 106 ? -13.918 2.177 -3.787 1.00 93.69 106 GLY A O 1
ATOM 763 N N . LEU A 1 107 ? -13.193 1.173 -1.893 1.00 95.75 107 LEU A N 1
ATOM 764 C CA . LEU A 1 107 ? -11.798 1.594 -2.004 1.00 95.75 107 LEU A CA 1
ATOM 765 C C . LEU A 1 107 ? -11.241 1.156 -3.355 1.00 95.75 107 LEU A C 1
ATOM 767 O O . LEU A 1 107 ? -11.188 -0.040 -3.654 1.00 95.75 107 LEU A O 1
ATOM 771 N N . SER A 1 108 ? -10.834 2.128 -4.168 1.00 96.31 108 SER A N 1
ATOM 772 C CA . SER A 1 108 ? -10.259 1.867 -5.482 1.00 96.31 108 SER A CA 1
ATOM 773 C C . SER A 1 108 ? -9.391 3.025 -5.959 1.00 96.31 108 SER A C 1
ATOM 775 O O . SER A 1 108 ? -9.745 4.192 -5.806 1.00 96.31 108 SER A O 1
ATOM 777 N N . GLY A 1 109 ? -8.258 2.712 -6.573 1.00 95.44 109 GLY A N 1
ATOM 778 C CA . GLY A 1 109 ? -7.407 3.720 -7.186 1.00 95.44 109 GLY A CA 1
ATOM 779 C C . GLY A 1 109 ? -6.358 3.126 -8.103 1.00 95.44 109 GLY A C 1
ATOM 780 O O . GLY A 1 109 ? -6.082 1.931 -8.057 1.00 95.44 109 GLY A O 1
ATOM 781 N N . GLU A 1 110 ? -5.777 3.979 -8.929 1.00 97.06 110 GLU A N 1
ATOM 782 C CA . GLU A 1 110 ? -4.655 3.645 -9.797 1.00 97.06 110 GLU A CA 1
ATOM 783 C C . GLU A 1 110 ? -3.514 4.611 -9.495 1.00 97.06 110 GLU A C 1
ATOM 785 O O . GLU A 1 110 ? -3.731 5.823 -9.372 1.00 97.06 110 GLU A O 1
ATOM 790 N N . VAL A 1 111 ? -2.312 4.067 -9.324 1.00 97.06 111 VAL A N 1
ATOM 791 C CA . VAL A 1 111 ? -1.126 4.840 -8.961 1.00 97.06 111 VAL A CA 1
ATOM 792 C C . VAL A 1 111 ? -0.007 4.581 -9.957 1.00 97.06 111 VAL A C 1
ATOM 794 O O . VAL A 1 111 ? 0.520 3.469 -10.034 1.00 97.06 111 VAL A O 1
ATOM 797 N N . THR A 1 112 ? 0.394 5.632 -10.664 1.00 97.38 112 THR A N 1
ATOM 798 C CA . THR A 1 112 ? 1.589 5.652 -11.508 1.00 97.38 112 THR A CA 1
ATOM 799 C C . THR A 1 112 ? 2.789 6.010 -10.644 1.00 97.38 112 THR A C 1
ATOM 801 O O . THR A 1 112 ? 2.833 7.080 -10.030 1.00 97.38 112 THR A O 1
ATOM 804 N N . VAL A 1 113 ? 3.773 5.113 -10.590 1.00 97.31 113 VAL A N 1
ATOM 805 C CA . VAL A 1 113 ? 5.001 5.275 -9.806 1.00 97.31 113 VAL A CA 1
ATOM 806 C C . VAL A 1 113 ? 6.193 5.326 -10.768 1.00 97.31 113 VAL A C 1
ATOM 808 O O . VAL A 1 113 ? 6.650 4.277 -11.239 1.00 97.31 113 VAL A O 1
ATOM 811 N N . PRO A 1 114 ? 6.736 6.524 -11.054 1.00 96.81 114 PRO A N 1
ATOM 812 C CA . PRO A 1 114 ? 7.894 6.681 -11.925 1.00 96.81 114 PRO A CA 1
ATOM 813 C C . PRO A 1 114 ? 9.096 5.857 -11.462 1.00 96.81 114 PRO A C 1
ATOM 815 O O . PRO A 1 114 ? 9.250 5.561 -10.271 1.00 96.81 114 PRO A O 1
ATOM 818 N N . ALA A 1 115 ? 9.990 5.547 -12.397 1.00 94.25 115 ALA A N 1
ATOM 819 C CA . ALA A 1 115 ? 11.258 4.893 -12.097 1.00 94.25 115 ALA A CA 1
ATOM 820 C C . ALA A 1 115 ? 12.037 5.642 -11.000 1.00 94.25 115 ALA A C 1
ATOM 822 O O . ALA A 1 115 ? 12.140 6.871 -11.024 1.00 94.25 115 ALA A O 1
ATOM 823 N N . ARG A 1 116 ? 12.639 4.901 -10.062 1.00 93.19 116 ARG A N 1
ATOM 824 C CA . ARG A 1 116 ? 13.463 5.450 -8.965 1.00 93.19 116 ARG A CA 1
ATOM 825 C C . ARG A 1 116 ? 12.751 6.512 -8.117 1.00 93.19 116 ARG A C 1
ATOM 827 O O . ARG A 1 116 ? 13.399 7.445 -7.637 1.00 93.19 116 ARG A O 1
ATOM 834 N N . SER A 1 117 ? 11.443 6.376 -7.917 1.00 94.50 117 SER A N 1
ATOM 835 C CA . SER A 1 117 ? 10.631 7.355 -7.193 1.00 94.50 117 SER A CA 1
ATOM 836 C C . SER A 1 117 ? 9.842 6.738 -6.036 1.00 94.50 117 SER A C 1
ATOM 838 O O . SER A 1 117 ? 9.862 5.529 -5.791 1.00 94.50 117 SER A O 1
ATOM 840 N N . SER A 1 118 ? 9.183 7.596 -5.262 1.00 94.19 118 SER A N 1
ATOM 841 C CA . SER A 1 118 ? 8.304 7.197 -4.168 1.00 94.19 118 SER A CA 1
ATOM 842 C C . SER A 1 118 ? 7.042 8.042 -4.199 1.00 94.19 118 SER A C 1
ATOM 844 O O . SER A 1 118 ? 7.127 9.268 -4.250 1.00 94.19 118 SER A O 1
ATOM 846 N N . VAL A 1 119 ? 5.886 7.387 -4.162 1.00 95.12 119 VAL A N 1
ATOM 847 C CA . VAL A 1 119 ? 4.573 8.027 -4.238 1.00 95.12 119 VAL A CA 1
ATOM 848 C C . VAL A 1 119 ? 3.821 7.760 -2.933 1.00 95.12 119 VAL A C 1
ATOM 850 O O . VAL A 1 119 ? 3.513 6.599 -2.639 1.00 95.12 119 VAL A O 1
ATOM 853 N N . PRO A 1 120 ? 3.561 8.793 -2.111 1.00 93.38 120 PRO A N 1
ATOM 854 C CA . PRO A 1 120 ? 2.746 8.644 -0.915 1.00 93.38 120 PRO A CA 1
ATOM 855 C C . PRO A 1 120 ? 1.273 8.424 -1.281 1.00 93.38 120 PRO A C 1
ATOM 857 O O . PRO A 1 120 ? 0.722 9.086 -2.162 1.00 93.38 120 PRO A O 1
ATOM 860 N N . LEU A 1 121 ? 0.635 7.509 -0.558 1.00 93.31 121 LEU A N 1
ATOM 861 C CA . LEU A 1 121 ? -0.803 7.259 -0.579 1.00 93.31 121 LEU A CA 1
ATOM 862 C C . LEU A 1 121 ? -1.471 8.011 0.577 1.00 93.31 121 LEU A C 1
ATOM 864 O O . LEU A 1 121 ? -0.877 8.179 1.646 1.00 93.31 121 LEU A O 1
ATOM 868 N N . GLY A 1 122 ? -2.722 8.415 0.381 1.00 87.44 122 GLY A N 1
ATOM 869 C CA . GLY A 1 122 ? -3.520 9.107 1.388 1.00 87.44 122 GLY A CA 1
ATOM 870 C C . GLY A 1 122 ? -4.126 10.398 0.858 1.00 87.44 122 GLY A C 1
ATOM 871 O O . GLY A 1 122 ? -4.339 10.561 -0.343 1.00 87.44 122 GLY A O 1
ATOM 872 N N . GLU A 1 123 ? -4.438 11.315 1.771 1.00 77.62 123 GLU A N 1
ATOM 873 C CA . GLU A 1 123 ? -4.971 12.625 1.407 1.00 77.62 123 GLU A CA 1
ATOM 874 C C . GLU A 1 123 ? -3.874 13.481 0.763 1.00 77.62 123 GLU A C 1
ATOM 876 O O . GLU A 1 123 ? -2.862 13.810 1.385 1.00 77.62 123 GLU A O 1
ATOM 881 N N . GLN A 1 124 ? -4.080 13.838 -0.504 1.00 67.12 124 GLN A N 1
ATOM 882 C CA . GLN A 1 124 ? -3.218 14.778 -1.207 1.00 67.12 124 GLN A CA 1
ATOM 883 C C . GLN A 1 124 ? -3.512 16.175 -0.655 1.00 67.12 124 GLN A C 1
ATOM 885 O O . GLN A 1 124 ? -4.572 16.744 -0.913 1.00 67.12 124 GLN A O 1
ATOM 890 N N . GLN A 1 125 ? -2.603 16.707 0.164 1.00 54.50 125 GLN A N 1
ATOM 891 C CA . GLN A 1 125 ? -2.802 18.007 0.798 1.00 54.50 125 GLN A CA 1
ATOM 892 C C . GLN A 1 125 ? -2.884 19.116 -0.252 1.00 54.50 125 GLN A C 1
ATOM 894 O O . GLN A 1 125 ? -1.903 19.421 -0.934 1.00 54.50 125 GLN A O 1
ATOM 899 N N . THR A 1 126 ? -4.035 19.777 -0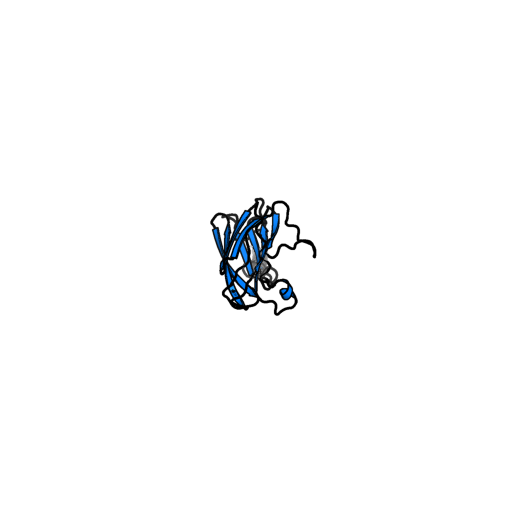.320 1.00 48.91 126 THR A N 1
ATOM 900 C CA . THR A 1 126 ? -4.172 21.048 -1.019 1.00 48.91 126 THR A CA 1
ATOM 901 C C . THR A 1 126 ? -3.663 22.168 -0.109 1.00 48.91 126 THR A C 1
ATOM 903 O O . THR A 1 126 ? -4.320 22.591 0.838 1.00 48.91 126 THR A O 1
ATOM 906 N N . GLU A 1 127 ? -2.459 22.635 -0.429 1.00 48.47 127 GLU A N 1
ATOM 907 C CA . GLU A 1 127 ? -2.026 24.035 -0.320 1.00 48.47 127 GLU A CA 1
ATOM 908 C C . GLU A 1 127 ? -1.639 24.602 1.066 1.00 48.47 127 GLU A C 1
ATOM 910 O O . GLU A 1 127 ? -0.781 25.482 1.091 1.00 48.47 127 GLU A O 1
ATOM 915 N N . ASP A 1 128 ? -2.146 24.111 2.207 1.00 48.00 128 ASP A N 1
ATOM 916 C CA . ASP A 1 128 ? -1.970 24.842 3.491 1.00 48.00 128 ASP A CA 1
ATOM 917 C C . ASP A 1 128 ? -0.886 24.304 4.454 1.00 48.00 128 ASP A C 1
ATOM 919 O O . ASP A 1 128 ? -0.417 25.031 5.331 1.00 48.00 128 ASP A O 1
ATOM 923 N N . LEU A 1 129 ? -0.409 23.064 4.289 1.00 39.09 129 LEU A N 1
ATOM 924 C CA . LEU A 1 129 ? 0.650 22.486 5.136 1.00 39.09 129 LEU A CA 1
ATOM 925 C C . LEU A 1 129 ? 1.647 21.676 4.307 1.00 39.09 129 LEU A C 1
ATOM 927 O O . LEU A 1 129 ? 1.719 20.459 4.431 1.00 39.09 129 LEU A O 1
ATOM 931 N N . GLY A 1 130 ? 2.418 22.357 3.453 1.00 44.31 130 GLY A N 1
ATOM 932 C CA . GLY A 1 130 ? 3.492 21.728 2.680 1.00 44.31 130 GLY A CA 1
ATOM 933 C C . GLY A 1 130 ? 2.987 20.507 1.919 1.00 44.31 130 GLY A C 1
ATOM 934 O O . GLY A 1 130 ? 3.252 19.374 2.318 1.00 44.31 130 GLY A O 1
ATOM 935 N N . SER A 1 131 ? 2.222 20.746 0.852 1.00 52.47 131 SER A N 1
ATOM 936 C CA . SER A 1 131 ? 1.855 19.707 -0.108 1.00 52.47 131 SER A CA 1
ATOM 937 C C . SER A 1 131 ? 3.085 18.849 -0.398 1.00 52.47 131 SER A C 1
ATOM 939 O O . SER A 1 131 ? 4.115 19.383 -0.816 1.00 52.47 131 SER A O 1
ATOM 941 N N . GLN A 1 132 ? 3.007 17.543 -0.123 1.00 60.19 132 GLN A N 1
ATOM 942 C CA . GLN A 1 132 ? 4.017 16.624 -0.629 1.00 60.19 132 GLN A CA 1
ATOM 943 C C . GLN A 1 132 ? 3.849 16.639 -2.142 1.00 60.19 132 GLN A C 1
ATOM 945 O O . GLN A 1 132 ? 2.905 16.055 -2.665 1.00 60.19 132 GLN A O 1
ATOM 950 N N . GLU A 1 133 ? 4.700 17.402 -2.826 1.00 74.38 133 GLU A N 1
ATOM 951 C CA . GLU A 1 133 ? 4.742 17.386 -4.280 1.00 74.38 133 GLU A CA 1
ATOM 952 C C . GLU A 1 133 ? 5.031 15.949 -4.703 1.00 74.38 133 GLU A C 1
ATOM 954 O O . GLU A 1 133 ? 6.043 15.358 -4.311 1.00 74.38 133 GLU A O 1
ATOM 959 N N . LEU A 1 134 ? 4.100 15.377 -5.463 1.00 86.75 134 LEU A N 1
ATOM 960 C CA . LEU A 1 134 ? 4.335 14.101 -6.109 1.00 86.75 134 LEU A CA 1
ATOM 961 C C . LEU A 1 134 ? 5.554 14.242 -7.034 1.00 86.75 134 LEU A C 1
ATOM 963 O O . LEU A 1 134 ? 5.757 15.311 -7.623 1.00 86.75 134 LEU A O 1
ATOM 967 N N . PRO A 1 135 ? 6.386 13.195 -7.164 1.00 89.44 135 PRO A N 1
ATOM 968 C CA . PRO A 1 135 ? 7.480 13.227 -8.122 1.00 89.44 135 PRO A CA 1
ATOM 969 C C . PRO A 1 135 ? 6.938 13.465 -9.538 1.00 89.44 135 PRO A C 1
ATOM 971 O O . PRO A 1 135 ? 5.803 13.111 -9.854 1.00 89.44 135 PRO A O 1
ATOM 974 N N . GLU A 1 136 ? 7.746 14.076 -10.403 1.00 91.44 136 GLU A N 1
ATOM 975 C CA . GLU A 1 136 ? 7.349 14.336 -11.790 1.00 91.44 136 GLU A CA 1
ATOM 976 C C . GLU A 1 136 ? 6.915 13.035 -12.486 1.00 91.44 136 GLU A C 1
ATOM 978 O O . GLU A 1 136 ? 7.635 12.038 -12.447 1.00 91.44 136 GLU A O 1
ATOM 983 N N . GLY A 1 137 ? 5.731 13.053 -13.106 1.00 91.06 137 GLY A N 1
ATOM 984 C CA . GLY A 1 137 ? 5.134 11.888 -13.766 1.00 91.06 137 GLY A CA 1
ATOM 985 C C . GLY A 1 137 ? 4.363 10.943 -12.841 1.00 91.06 137 GLY A C 1
ATOM 986 O O . GLY A 1 137 ? 3.730 10.019 -13.336 1.00 91.06 137 GLY A O 1
ATOM 987 N N . ALA A 1 138 ? 4.372 11.157 -11.520 1.00 93.69 138 ALA A N 1
ATOM 988 C CA . ALA A 1 138 ? 3.498 10.399 -10.635 1.00 93.69 138 ALA A CA 1
ATOM 989 C C . ALA A 1 138 ? 2.059 10.898 -10.709 1.00 93.69 138 ALA A C 1
ATOM 991 O O . ALA A 1 138 ? 1.783 12.099 -10.665 1.00 93.69 138 ALA A O 1
ATOM 992 N N . GLU A 1 139 ? 1.143 9.941 -10.746 1.00 92.94 139 GLU A N 1
ATOM 993 C CA . GLU A 1 139 ? -0.290 10.179 -10.808 1.00 92.94 139 GLU A CA 1
ATOM 994 C C . GLU A 1 139 ? -0.976 9.265 -9.794 1.00 92.94 139 GLU A C 1
ATOM 996 O O . GLU A 1 139 ? -0.628 8.095 -9.657 1.00 92.94 139 GLU A O 1
ATOM 1001 N N . VAL A 1 140 ? -1.943 9.811 -9.059 1.00 91.81 140 VAL A N 1
ATOM 1002 C CA . VAL A 1 140 ? -2.824 9.051 -8.168 1.00 91.81 140 VAL A CA 1
ATOM 1003 C C . VAL A 1 140 ? -4.244 9.378 -8.596 1.00 91.81 140 VAL A C 1
ATOM 1005 O O . VAL A 1 140 ? -4.666 10.534 -8.512 1.00 91.81 140 VAL A O 1
ATOM 1008 N N . SER A 1 141 ? -4.974 8.378 -9.074 1.00 91.00 141 SER A N 1
ATOM 1009 C CA . SER A 1 141 ? -6.370 8.512 -9.483 1.00 91.00 141 SER A CA 1
ATOM 1010 C C . SER A 1 141 ? -7.274 7.565 -8.690 1.00 91.00 141 SER A C 1
ATOM 1012 O O . SER A 1 141 ? -6.811 6.597 -8.089 1.00 91.00 141 SER A O 1
ATOM 1014 N N . GLY A 1 142 ? -8.574 7.864 -8.662 1.00 87.94 142 GLY A N 1
ATOM 1015 C CA . GLY A 1 142 ? -9.555 7.152 -7.840 1.00 87.94 142 GLY A CA 1
ATOM 1016 C C . GLY A 1 142 ? -9.678 7.707 -6.420 1.00 87.94 142 GLY A C 1
ATOM 1017 O O . GLY A 1 142 ? -9.199 8.803 -6.123 1.00 87.94 142 GLY A O 1
ATOM 1018 N N . ASP A 1 143 ? -10.365 6.961 -5.557 1.00 86.31 143 ASP A N 1
ATOM 1019 C CA . ASP A 1 143 ? -10.524 7.296 -4.145 1.00 86.31 143 ASP A CA 1
ATOM 1020 C C . ASP A 1 143 ? -10.052 6.125 -3.285 1.00 86.31 143 ASP A C 1
ATOM 1022 O O . ASP A 1 143 ? -10.680 5.068 -3.188 1.00 86.31 143 ASP A O 1
ATOM 1026 N N . LEU A 1 144 ? -8.920 6.338 -2.622 1.00 94.31 144 LEU A N 1
ATOM 1027 C CA . LEU A 1 144 ? -8.335 5.398 -1.671 1.00 94.31 144 LEU A CA 1
ATOM 1028 C C . LEU A 1 144 ? -9.080 5.441 -0.321 1.00 94.31 144 LEU A C 1
ATOM 1030 O O . LEU A 1 144 ? -8.461 5.493 0.743 1.00 94.31 144 LEU A O 1
ATOM 1034 N N . LEU A 1 145 ? -10.410 5.475 -0.381 1.00 94.19 145 LEU A N 1
ATOM 1035 C CA . LEU A 1 145 ? -11.350 5.582 0.727 1.00 94.19 145 LEU A CA 1
ATOM 1036 C C . LEU A 1 145 ? -12.339 4.417 0.654 1.00 94.19 145 LEU A C 1
ATOM 1038 O O . LEU A 1 145 ? -12.981 4.200 -0.369 1.00 94.19 145 LEU A O 1
ATOM 1042 N N . ALA A 1 146 ? -12.477 3.690 1.752 1.00 94.50 146 ALA A N 1
ATOM 1043 C CA . ALA A 1 146 ? -13.544 2.728 1.969 1.00 94.50 146 ALA A CA 1
ATOM 1044 C C . ALA A 1 146 ? -14.670 3.406 2.760 1.00 94.50 146 ALA A C 1
ATOM 1046 O O . ALA A 1 146 ? -14.387 3.983 3.807 1.00 94.50 146 ALA A O 1
ATOM 1047 N N . ASP A 1 147 ? -15.922 3.330 2.307 1.00 93.62 147 ASP A N 1
ATOM 1048 C CA . ASP A 1 147 ? -17.083 3.873 3.028 1.00 93.62 147 ASP A CA 1
ATOM 1049 C C . ASP A 1 147 ? -18.351 3.010 2.801 1.00 93.62 147 ASP A C 1
ATOM 1051 O O . ASP A 1 147 ? -18.950 3.061 1.720 1.00 93.62 147 ASP A O 1
ATOM 1055 N N . PRO A 1 148 ? -18.779 2.195 3.788 1.00 93.44 148 PRO A N 1
ATOM 1056 C CA . PRO A 1 148 ? -18.098 1.910 5.054 1.00 93.44 148 PRO A CA 1
ATOM 1057 C C . PRO A 1 148 ? -16.916 0.949 4.860 1.00 93.44 148 PRO A C 1
ATOM 1059 O O . PRO A 1 148 ? -16.917 0.127 3.939 1.00 93.44 148 PRO A O 1
ATOM 1062 N N . VAL A 1 149 ? -15.931 0.992 5.761 1.00 93.06 149 VAL A N 1
ATOM 1063 C CA . VAL A 1 149 ? -14.807 0.034 5.746 1.00 93.06 149 VAL A CA 1
ATOM 1064 C C . VAL A 1 149 ? -15.231 -1.389 6.123 1.00 93.06 149 VAL A C 1
ATOM 1066 O O . VAL A 1 149 ? -14.683 -2.350 5.583 1.00 93.06 149 VAL A O 1
ATOM 1069 N N . GLY A 1 150 ? -16.234 -1.537 6.996 1.00 93.69 150 GLY A N 1
ATOM 1070 C CA . GLY A 1 150 ? -16.796 -2.834 7.383 1.00 93.69 150 GLY A CA 1
ATOM 1071 C C . GLY A 1 150 ? -15.889 -3.679 8.285 1.00 93.69 150 GLY A C 1
ATOM 1072 O O . GLY A 1 150 ? -16.009 -4.902 8.278 1.00 93.69 150 GLY A O 1
ATOM 1073 N N . ALA A 1 151 ? -14.973 -3.043 9.020 1.00 95.19 151 ALA A N 1
ATOM 1074 C CA . ALA A 1 151 ? -14.068 -3.671 9.985 1.00 95.19 151 ALA A CA 1
ATOM 1075 C C . ALA A 1 151 ? -13.832 -2.741 11.184 1.00 95.19 151 ALA A C 1
ATOM 1077 O O . ALA A 1 151 ? -13.834 -1.520 11.023 1.00 95.19 151 ALA A O 1
ATOM 1078 N N . VAL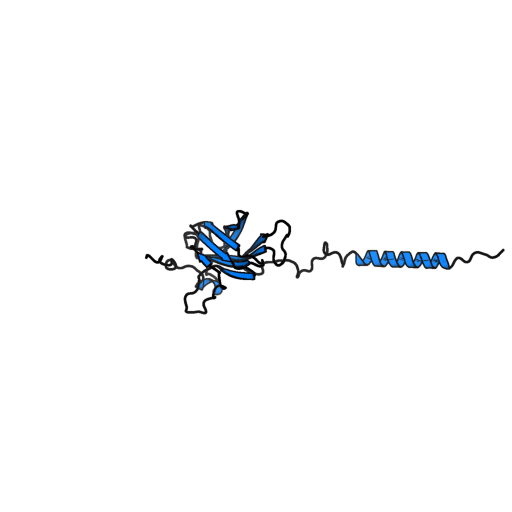 A 1 152 ? -13.601 -3.279 12.383 1.00 95.12 152 VAL A N 1
ATOM 1079 C CA . VAL A 1 152 ? -13.327 -2.443 13.571 1.00 95.12 152 VAL A CA 1
ATOM 1080 C C . VAL A 1 152 ? -11.833 -2.106 13.700 1.00 95.12 152 VAL A C 1
ATOM 1082 O O . VAL A 1 152 ? -10.982 -2.911 13.315 1.00 95.12 152 VAL A O 1
ATOM 1085 N N . PRO A 1 153 ? -11.459 -0.949 14.286 1.00 95.06 153 PRO A N 1
ATOM 1086 C CA . PRO A 1 153 ? -10.057 -0.641 14.559 1.00 95.06 153 PRO A CA 1
ATOM 1087 C C . PRO A 1 153 ? -9.350 -1.754 15.351 1.00 95.06 153 PRO A C 1
ATOM 1089 O O . PRO A 1 153 ? -9.843 -2.208 16.385 1.00 95.06 153 PRO A O 1
ATOM 1092 N N . GLY A 1 154 ? -8.176 -2.165 14.873 1.00 94.19 154 GLY A N 1
ATOM 1093 C CA . GLY A 1 154 ? -7.399 -3.307 15.357 1.00 94.19 154 GLY A CA 1
ATOM 1094 C C . GLY A 1 154 ? -7.531 -4.568 14.495 1.00 94.19 154 GLY A C 1
ATOM 1095 O O . GLY A 1 154 ? -6.717 -5.479 14.651 1.00 94.19 154 GLY A O 1
ATOM 1096 N N . GLU A 1 155 ? -8.509 -4.629 13.588 1.00 96.88 155 GLU A N 1
ATOM 1097 C CA . GLU A 1 155 ? -8.624 -5.706 12.601 1.00 96.88 155 GLU A CA 1
ATOM 1098 C C . GLU A 1 155 ? -7.727 -5.478 11.380 1.00 96.88 155 GLU A C 1
ATOM 1100 O O . GLU A 1 155 ? -7.229 -4.377 11.127 1.00 96.88 155 GLU A O 1
ATOM 1105 N N . LEU A 1 156 ? -7.515 -6.562 10.634 1.00 97.06 156 LEU A N 1
ATOM 1106 C CA . LEU A 1 156 ? -6.826 -6.552 9.353 1.00 97.06 156 LEU A CA 1
ATOM 1107 C C . LEU A 1 156 ? -7.868 -6.550 8.236 1.00 97.06 156 LEU A C 1
ATOM 1109 O O . LEU A 1 156 ? -8.813 -7.338 8.247 1.00 97.06 156 LEU A O 1
ATOM 1113 N N . VAL A 1 157 ? -7.687 -5.640 7.290 1.00 97.62 157 VAL A N 1
ATOM 1114 C CA . VAL A 1 157 ? -8.554 -5.440 6.137 1.00 97.62 157 VAL A CA 1
ATOM 1115 C C . VAL A 1 157 ? -7.770 -5.825 4.884 1.00 97.62 157 VAL A C 1
ATOM 1117 O O . VAL A 1 157 ? -6.681 -5.286 4.669 1.00 97.62 157 VAL A O 1
ATOM 1120 N N . PRO A 1 158 ? -8.286 -6.726 4.035 1.00 97.56 158 PRO A N 1
ATOM 1121 C CA . PRO A 1 158 ? -7.582 -7.123 2.827 1.00 97.56 158 PRO A CA 1
ATOM 1122 C C . PRO A 1 158 ? -7.592 -5.980 1.806 1.00 97.56 158 PRO A C 1
ATOM 1124 O O . PRO A 1 158 ? -8.649 -5.533 1.353 1.00 97.56 158 PRO A O 1
ATOM 1127 N N . VAL A 1 159 ? -6.401 -5.523 1.423 1.00 98.06 159 VAL A N 1
ATOM 1128 C CA . VAL A 1 159 ? -6.185 -4.592 0.310 1.00 98.06 159 VAL A CA 1
ATOM 1129 C C . VAL A 1 159 ? -5.516 -5.362 -0.816 1.00 98.06 159 VAL A C 1
ATOM 1131 O O . VAL A 1 159 ? -4.475 -5.985 -0.623 1.00 98.06 159 VAL A O 1
ATOM 1134 N N . THR A 1 160 ? -6.122 -5.329 -1.995 1.00 97.94 160 THR A N 1
ATOM 1135 C CA . THR A 1 160 ? -5.602 -5.987 -3.192 1.00 97.94 160 THR A CA 1
ATOM 1136 C C . THR A 1 160 ? -4.858 -4.975 -4.041 1.00 97.94 160 THR A C 1
ATOM 1138 O O . THR A 1 160 ? -5.382 -3.903 -4.342 1.00 97.94 160 THR A O 1
ATOM 1141 N N . MET A 1 161 ? -3.652 -5.334 -4.457 1.00 97.69 161 MET A N 1
ATOM 1142 C CA . MET A 1 161 ? -2.856 -4.588 -5.418 1.00 97.69 161 MET A CA 1
ATOM 1143 C C . MET A 1 161 ? -2.617 -5.453 -6.652 1.00 97.69 161 MET A C 1
ATOM 1145 O O . MET A 1 161 ? -2.343 -6.650 -6.526 1.00 97.69 161 MET A O 1
ATOM 1149 N N . VAL A 1 162 ? -2.706 -4.854 -7.835 1.00 96.44 162 VAL A N 1
ATOM 1150 C CA . VAL A 1 162 ? -2.440 -5.520 -9.110 1.00 96.44 162 VAL A CA 1
ATOM 1151 C C . VAL A 1 162 ? -1.392 -4.732 -9.882 1.00 96.44 162 VAL A C 1
ATOM 1153 O O . VAL A 1 162 ? -1.517 -3.521 -10.052 1.00 96.44 162 VAL A O 1
ATOM 1156 N N . LEU A 1 163 ? -0.361 -5.434 -10.346 1.00 94.31 163 LEU A N 1
ATOM 1157 C CA . LEU A 1 163 ? 0.724 -4.898 -11.166 1.00 94.31 163 LEU A CA 1
ATOM 1158 C C . LEU A 1 163 ? 0.984 -5.883 -12.304 1.00 94.31 163 LEU A C 1
ATOM 1160 O O . LEU A 1 163 ? 1.279 -7.047 -12.045 1.00 94.31 163 LEU A O 1
ATOM 1164 N N . ASP A 1 164 ? 0.816 -5.453 -13.555 1.00 90.31 164 ASP A N 1
ATOM 1165 C CA . ASP A 1 164 ? 0.976 -6.294 -14.757 1.00 90.31 164 ASP A CA 1
ATOM 1166 C C . ASP A 1 164 ? 0.239 -7.652 -14.687 1.00 90.31 164 ASP A C 1
ATOM 1168 O O . ASP A 1 164 ? 0.692 -8.678 -15.199 1.00 90.31 164 ASP A O 1
ATOM 1172 N N . GLY A 1 165 ? -0.924 -7.674 -14.027 1.00 88.19 165 GLY A N 1
ATOM 1173 C CA . GLY A 1 165 ? -1.735 -8.876 -13.812 1.00 88.19 165 GLY A CA 1
ATOM 1174 C C . GLY A 1 165 ? -1.275 -9.782 -12.661 1.00 88.19 165 GLY A C 1
ATOM 1175 O O . GLY A 1 165 ? -1.984 -10.736 -12.332 1.00 88.19 165 GLY A O 1
ATOM 1176 N N . ALA A 1 166 ? -0.140 -9.493 -12.018 1.00 90.38 166 ALA A N 1
ATOM 1177 C CA . ALA A 1 166 ? 0.240 -10.109 -10.753 1.00 90.38 166 ALA A CA 1
ATOM 1178 C C . ALA A 1 166 ? -0.594 -9.511 -9.616 1.00 90.38 166 ALA A C 1
ATOM 1180 O O . ALA A 1 166 ? -0.731 -8.295 -9.511 1.00 90.38 166 ALA A O 1
ATOM 1181 N N . VAL A 1 167 ? -1.142 -10.373 -8.761 1.00 93.94 167 VAL A N 1
ATOM 1182 C CA . VAL A 1 167 ? -2.031 -9.985 -7.659 1.00 93.94 167 VAL A CA 1
ATOM 1183 C C . VAL A 1 167 ? -1.304 -10.159 -6.331 1.00 93.94 167 VAL A C 1
ATOM 1185 O O . VAL A 1 167 ? -0.734 -11.220 -6.071 1.00 93.94 167 VAL A O 1
ATOM 1188 N N . LEU A 1 168 ? -1.365 -9.134 -5.487 1.00 93.75 168 LEU A N 1
ATOM 1189 C CA . LEU A 1 168 ? -0.876 -9.146 -4.113 1.00 93.75 168 LEU A CA 1
ATOM 1190 C C . LEU A 1 168 ? -2.009 -8.733 -3.178 1.00 93.75 168 LEU A C 1
ATOM 1192 O O . LEU A 1 168 ? -2.510 -7.614 -3.257 1.00 93.75 168 LEU A O 1
ATOM 1196 N N . GLU A 1 169 ? -2.389 -9.625 -2.272 1.00 96.38 169 GLU A N 1
ATOM 1197 C CA . GLU A 1 169 ? -3.312 -9.310 -1.182 1.00 96.38 169 GLU A CA 1
ATOM 1198 C C . GLU A 1 169 ? -2.508 -8.989 0.082 1.00 96.38 169 GLU A C 1
ATOM 1200 O O . GLU A 1 169 ? -1.635 -9.759 0.493 1.00 96.38 169 GLU A O 1
ATOM 1205 N N . VAL A 1 170 ? -2.788 -7.835 0.685 1.00 96.00 170 VAL A N 1
ATOM 1206 C CA . VAL A 1 170 ? -2.100 -7.332 1.875 1.00 96.00 170 VAL A CA 1
ATOM 1207 C C . VAL A 1 170 ? -3.106 -7.145 3.006 1.00 96.00 170 VAL A C 1
ATOM 1209 O O . VAL A 1 170 ? -4.006 -6.308 2.929 1.00 96.00 170 VAL A O 1
ATOM 1212 N N . GLU A 1 171 ? -2.916 -7.900 4.085 1.00 96.88 171 GLU A N 1
ATOM 1213 C CA . GLU A 1 171 ? -3.673 -7.773 5.333 1.00 96.88 171 GLU A CA 1
ATOM 1214 C C . GLU A 1 171 ? -3.296 -6.465 6.044 1.00 96.88 171 GLU A C 1
ATOM 1216 O O . GLU A 1 171 ? -2.267 -6.367 6.716 1.00 96.88 171 GLU A O 1
ATOM 1221 N N . THR A 1 172 ? -4.114 -5.433 5.847 1.00 97.19 172 THR A N 1
ATOM 1222 C CA . THR A 1 172 ? -3.795 -4.045 6.193 1.00 97.19 172 THR A CA 1
ATOM 1223 C C . THR A 1 172 ? -4.456 -3.652 7.513 1.00 97.19 172 THR A C 1
ATOM 1225 O O . THR A 1 172 ? -5.679 -3.734 7.616 1.00 97.19 172 THR A O 1
ATOM 1228 N N . PRO A 1 173 ? -3.706 -3.203 8.533 1.00 96.69 173 PRO A N 1
ATOM 1229 C CA . PRO A 1 173 ? -4.285 -2.857 9.824 1.00 96.69 173 PRO A CA 1
ATOM 1230 C C . PRO A 1 173 ? -5.174 -1.618 9.723 1.00 96.69 173 PRO A C 1
ATOM 1232 O O . PRO A 1 173 ? -4.783 -0.605 9.136 1.00 96.69 173 PRO A O 1
ATOM 1235 N N . LEU A 1 174 ? -6.351 -1.692 10.343 1.00 96.88 174 LEU A N 1
ATOM 1236 C CA . LEU A 1 174 ? -7.236 -0.551 10.537 1.00 96.88 174 LEU A CA 1
ATOM 1237 C C . LEU A 1 174 ? -6.949 0.112 11.885 1.00 96.88 174 LEU A C 1
ATOM 1239 O O . LEU A 1 174 ? -7.108 -0.492 12.944 1.00 96.88 174 LEU A O 1
ATOM 1243 N N . LEU A 1 175 ? -6.552 1.376 11.849 1.00 95.50 175 LEU A N 1
ATOM 1244 C CA . LEU A 1 175 ? -6.311 2.220 13.012 1.00 95.50 175 LEU A CA 1
ATOM 1245 C C . LEU A 1 175 ? -7.395 3.294 13.119 1.00 95.50 175 LEU A C 1
ATOM 1247 O O . LEU A 1 175 ? -8.153 3.539 12.182 1.00 95.50 175 LEU A O 1
ATOM 1251 N N . ASN A 1 176 ? -7.442 3.967 14.267 1.00 93.31 176 ASN A N 1
ATOM 1252 C CA . ASN A 1 176 ? -8.349 5.084 14.506 1.00 93.31 176 ASN A CA 1
ATOM 1253 C C . ASN A 1 176 ? -7.619 6.318 15.045 1.00 93.31 176 ASN A C 1
ATOM 1255 O O . ASN A 1 176 ? -6.462 6.267 15.460 1.00 93.31 176 ASN A O 1
ATOM 1259 N N . GLY A 1 177 ? -8.338 7.438 15.108 1.00 90.69 177 GLY A N 1
ATOM 1260 C CA . GLY A 1 177 ? -7.843 8.705 15.653 1.00 90.69 177 GLY A CA 1
ATOM 1261 C C . GLY A 1 177 ? -7.724 8.758 17.180 1.00 90.69 177 GLY A C 1
ATOM 1262 O O . GLY A 1 177 ? -7.757 9.847 17.747 1.00 90.69 177 GLY A O 1
ATOM 1263 N N . SER A 1 178 ? -7.649 7.622 17.884 1.00 91.00 178 SER A N 1
ATOM 1264 C CA . SER A 1 178 ? -7.512 7.640 19.350 1.00 91.00 178 SER A CA 1
ATOM 1265 C C . SER A 1 178 ? -6.156 8.184 19.807 1.00 91.00 178 SER A C 1
ATOM 1267 O O . SER A 1 178 ? -6.063 8.772 20.887 1.00 91.00 178 SER A O 1
ATOM 1269 N N . LEU A 1 179 ? -5.126 8.043 18.968 1.00 88.81 179 LEU A N 1
ATOM 1270 C CA . LEU A 1 179 ? -3.810 8.640 19.174 1.00 88.81 179 LEU A CA 1
ATOM 1271 C C . LEU A 1 179 ? -3.735 10.032 18.521 1.00 88.81 179 LEU A C 1
ATOM 1273 O O . LEU A 1 179 ? -4.253 10.199 17.413 1.00 88.81 179 LEU A O 1
ATOM 1277 N N . PRO A 1 180 ? -3.104 11.032 19.173 1.00 90.19 180 PRO A N 1
ATOM 1278 C CA . PRO A 1 180 ? -2.990 12.395 18.643 1.00 90.19 180 PRO A CA 1
ATOM 1279 C C . PRO A 1 180 ? -2.450 12.477 17.212 1.00 90.19 180 PRO A C 1
ATOM 1281 O O . PRO A 1 180 ? -2.883 13.330 16.443 1.00 90.19 180 PRO A O 1
ATOM 1284 N N . GLU A 1 181 ? -1.541 11.576 16.849 1.00 86.81 181 GLU A N 1
ATOM 1285 C CA . GLU A 1 181 ? -0.870 11.530 15.550 1.00 86.81 181 GLU A CA 1
ATOM 1286 C C . GLU A 1 181 ? -1.810 11.115 14.405 1.00 86.81 181 GLU A C 1
ATOM 1288 O O . GLU A 1 181 ? -1.551 11.452 13.253 1.00 86.81 181 GLU A O 1
ATOM 1293 N N . TYR A 1 182 ? -2.920 10.430 14.711 1.00 90.44 182 TYR A N 1
ATOM 1294 C CA . TYR A 1 182 ? -3.887 9.940 13.720 1.00 90.44 182 TYR A CA 1
ATOM 1295 C C . TYR A 1 182 ? -5.155 10.786 13.622 1.00 90.44 182 TYR A C 1
ATOM 1297 O O . TYR A 1 182 ? -5.927 10.620 12.681 1.00 90.44 182 TYR A O 1
ATOM 1305 N N . GLN A 1 183 ? -5.387 11.715 14.554 1.00 89.56 183 GLN A N 1
ATOM 1306 C CA . GLN A 1 183 ? -6.626 12.505 14.605 1.00 89.56 183 GLN A CA 1
ATOM 1307 C C . GLN A 1 183 ? -6.883 13.303 13.328 1.00 89.56 183 GLN A C 1
ATOM 1309 O O . GLN A 1 183 ? -8.022 13.389 12.879 1.00 89.56 183 GLN A O 1
ATOM 1314 N N . THR A 1 184 ? -5.831 13.862 12.730 1.00 88.31 184 THR A N 1
ATOM 1315 C CA . THR A 1 184 ? -5.930 14.652 11.496 1.00 88.31 184 THR A CA 1
ATOM 1316 C C . THR A 1 184 ? -6.039 13.794 10.241 1.00 88.31 184 THR A C 1
ATOM 1318 O O . THR A 1 184 ? -6.225 14.337 9.162 1.00 88.31 184 THR A O 1
ATOM 1321 N N . LEU A 1 185 ? -5.881 12.476 10.371 1.00 89.88 185 LEU A N 1
ATOM 1322 C CA . LEU A 1 185 ? -5.906 11.522 9.263 1.00 89.88 185 LEU A CA 1
ATOM 1323 C C . LEU A 1 185 ? -7.215 10.725 9.212 1.00 89.88 185 LEU A C 1
ATOM 1325 O O . LEU A 1 185 ? -7.424 9.945 8.290 1.00 89.88 185 LEU A O 1
ATOM 1329 N N . VAL A 1 186 ? -8.106 10.901 10.194 1.00 90.88 186 VAL A N 1
ATOM 1330 C CA . VAL A 1 186 ? -9.437 10.290 10.157 1.00 90.88 186 VAL A CA 1
ATOM 1331 C C . VAL A 1 186 ? -10.274 11.001 9.088 1.00 90.88 186 VAL A C 1
ATOM 1333 O O . VAL A 1 186 ? -10.488 12.213 9.198 1.00 90.88 186 VAL A O 1
ATOM 1336 N N . PRO A 1 187 ? -10.790 10.283 8.075 1.00 88.62 187 PRO A N 1
ATOM 1337 C CA . PRO A 1 187 ? -11.618 10.893 7.048 1.00 88.62 187 PRO A CA 1
ATOM 1338 C C . PRO A 1 187 ? -12.873 11.520 7.647 1.00 88.62 187 PRO A C 1
ATOM 1340 O O . PRO A 1 187 ? -13.539 10.943 8.508 1.00 88.62 187 PRO A O 1
ATOM 1343 N N . THR A 1 188 ? -13.229 12.701 7.151 1.00 71.38 188 THR A N 1
ATOM 1344 C CA . THR A 1 188 ? -14.533 13.309 7.431 1.00 71.38 188 THR A CA 1
ATOM 1345 C C . THR A 1 188 ? -15.419 13.110 6.200 1.00 71.38 188 THR A C 1
ATOM 1347 O O . THR A 1 188 ? -14.917 13.117 5.081 1.00 71.38 188 THR A O 1
ATOM 1350 N N . ALA A 1 189 ? -16.742 13.003 6.361 1.00 57.12 189 ALA A N 1
ATOM 1351 C CA . ALA A 1 189 ? -17.698 12.792 5.258 1.00 57.12 189 ALA A CA 1
ATOM 1352 C C . ALA A 1 189 ? -17.681 13.868 4.135 1.00 57.12 189 ALA A C 1
ATOM 1354 O O . ALA A 1 189 ? -18.446 13.783 3.181 1.00 57.12 189 ALA A O 1
ATOM 1355 N N . ALA A 1 190 ? -16.839 14.900 4.247 1.00 53.34 190 ALA A N 1
ATOM 1356 C CA . ALA A 1 190 ? -16.656 15.961 3.260 1.00 53.34 190 ALA A CA 1
ATOM 1357 C C . ALA A 1 190 ? -15.428 15.767 2.344 1.00 53.34 190 ALA A C 1
ATOM 1359 O O . ALA A 1 190 ? -15.242 16.573 1.437 1.00 53.34 190 ALA A O 1
ATOM 1360 N N . SER A 1 191 ? -14.602 14.732 2.547 1.00 50.06 191 SER A N 1
ATOM 1361 C CA . SER A 1 191 ? -13.373 14.512 1.761 1.00 50.06 191 SER A CA 1
ATOM 1362 C C . SER A 1 191 ? -13.608 13.926 0.358 1.00 50.06 191 SER A C 1
ATOM 1364 O O . SER A 1 191 ? -12.647 13.601 -0.333 1.00 50.06 191 SER A O 1
ATOM 1366 N N . THR A 1 192 ? -14.859 13.789 -0.095 1.00 44.03 192 THR A N 1
ATOM 1367 C CA . THR A 1 192 ? -15.163 13.431 -1.486 1.00 44.03 192 THR A CA 1
ATOM 1368 C C . THR A 1 192 ? -14.859 14.632 -2.380 1.00 44.03 192 THR A C 1
ATOM 1370 O O . THR A 1 192 ? -15.639 15.585 -2.441 1.00 44.03 192 THR A O 1
ATOM 1373 N N . THR A 1 193 ? -13.729 14.604 -3.087 1.00 42.75 193 THR A N 1
ATOM 1374 C CA . THR A 1 193 ? -13.436 15.578 -4.145 1.00 42.75 193 THR A CA 1
ATOM 1375 C C . THR A 1 193 ? -14.624 15.642 -5.113 1.00 42.75 193 THR A C 1
ATOM 1377 O O . THR A 1 193 ? -14.988 14.619 -5.701 1.00 42.75 193 THR A O 1
ATOM 1380 N N . PRO A 1 194 ? -15.255 16.812 -5.323 1.00 36.41 194 PRO A N 1
ATOM 1381 C CA . PRO A 1 194 ? -16.261 16.953 -6.359 1.00 36.41 194 PRO A CA 1
ATOM 1382 C C . PRO A 1 194 ? -15.577 16.750 -7.710 1.00 36.41 194 PRO A C 1
ATOM 1384 O O . PRO A 1 194 ? -14.723 17.545 -8.104 1.00 36.41 194 PRO A O 1
ATOM 1387 N N . GLY A 1 195 ? -15.948 15.683 -8.420 1.00 35.50 195 GLY A N 1
ATOM 1388 C CA . GLY A 1 195 ? -15.519 15.465 -9.796 1.00 35.50 195 GLY A CA 1
ATOM 1389 C C . GLY A 1 195 ? -15.787 16.717 -10.630 1.00 35.50 195 GLY A C 1
ATOM 1390 O O . GLY A 1 195 ? -16.909 17.234 -10.661 1.00 35.50 195 GLY A O 1
ATOM 1391 N N . VAL A 1 196 ? -14.745 17.230 -11.283 1.00 37.38 196 VAL A N 1
ATOM 1392 C CA . VAL A 1 196 ? -14.857 18.364 -12.198 1.00 37.38 196 VAL A CA 1
ATOM 1393 C C . VAL A 1 196 ? -15.716 17.925 -13.378 1.00 37.38 196 VAL A C 1
ATOM 1395 O O . VAL A 1 196 ? -15.263 17.248 -14.294 1.00 37.38 196 VAL A O 1
ATOM 1398 N N . ALA A 1 197 ? -16.985 18.318 -13.355 1.00 34.09 197 ALA A N 1
ATOM 1399 C CA . ALA A 1 197 ? -17.816 18.317 -14.540 1.00 34.09 197 ALA A CA 1
ATOM 1400 C C . ALA A 1 197 ? -17.346 19.449 -15.465 1.00 34.09 197 ALA A C 1
ATOM 1402 O O . ALA A 1 197 ? -17.644 20.619 -15.199 1.00 34.09 197 ALA A O 1
ATOM 1403 N N . ARG A 1 198 ? -16.655 19.106 -16.559 1.00 34.00 198 ARG A N 1
ATOM 1404 C CA . ARG A 1 198 ? -16.841 19.760 -17.863 1.00 34.00 198 ARG A CA 1
ATOM 1405 C C . ARG A 1 198 ? -16.217 19.006 -19.024 1.00 34.00 198 ARG A C 1
ATOM 1407 O O . ARG A 1 198 ? -15.013 18.700 -18.943 1.00 34.00 198 ARG A O 1
#

Secondary structure (DSSP, 8-state):
-PPPP-HHHHHHHHHHHHHHHHHHHGGGTS-TTT---TTTS----SSSEEEEEESSTT-SS-TTSEEEEEEEEEE-SSTTS-EEEEEEEEE-SSS-EEEEEE-GGG-EEEEEE-TTEEEEES----SSS---PPPTT-EEEEE-EESS--S-TTSEEEEEEEETTEEEEEEEEEE-TTSTTTGGGSPPTT--------

pLDDT: mean 78.98, std 18.73, range [34.0, 98.12]

Foldseek 3Di:
DDDDDDPPVVVVVVVVVVVVVVVVVVVQPPDCVRDVDPVNPDDQPAPKDKDWDQQDPPDDDDQAGIFIWARWAWEAAFQQTKIAIWTKTAARHQAKWKKWKDFAQGQTKIKIAGHRAMAIGADQDPDDPPGPDGPPPIDIDDGRMHRRRRDGQQFFTWMWMATPNDIDTDRHGYHYPPDVVCVVRHDDPPSPDDPDDD

Radius of gyration: 27.39 Å; chains: 1; bounding box: 93×73×37 Å

Sequence (198 aa):
MPRPTRPAARRAAAVVLAAAAVSASAGCAVSPVVNQFSTELQYAPSDGVQAYFPLSETDEEGPGTALLVRNLLLIGPEEDGPARLYGVLVNDSLDEVVVEISGPGGLSGEVTVPARSSVPLGEQQTEDLGSQELPEGAEVSGDLLADPVGAVPGELVPVTMVLDGAVLEVETPLLNGSLPEYQTLVPTAASTTPGVAR

Organism: NCBI:txid351215